Protein AF-X1D7K6-F1 (afdb_monomer_lite)

Structure (mmCIF, N/CA/C/O backbone):
data_AF-X1D7K6-F1
#
_entry.id   AF-X1D7K6-F1
#
loop_
_atom_site.group_PDB
_atom_site.id
_atom_site.type_symbol
_atom_site.label_atom_id
_atom_site.label_alt_id
_atom_site.label_comp_id
_atom_site.label_asym_id
_atom_site.label_entity_id
_atom_site.label_seq_id
_atom_site.pdbx_PDB_ins_code
_atom_site.Cartn_x
_atom_site.Cartn_y
_atom_site.Cartn_z
_atom_site.occupancy
_atom_site.B_iso_or_equiv
_atom_site.auth_seq_id
_atom_site.auth_comp_id
_atom_site.auth_asym_id
_atom_site.auth_atom_id
_atom_site.pdbx_PDB_model_num
ATOM 1 N N . LEU A 1 1 ? -30.099 12.833 -4.534 1.00 85.94 1 LEU A N 1
ATOM 2 C CA . LEU A 1 1 ? -30.620 11.732 -5.381 1.00 85.94 1 LEU A CA 1
ATOM 3 C C . LEU A 1 1 ? -32.140 11.751 -5.301 1.00 85.94 1 LEU A C 1
ATOM 5 O O . LEU A 1 1 ? -32.663 12.186 -4.283 1.00 85.94 1 LEU A O 1
ATOM 9 N N . LYS A 1 2 ? -32.846 11.349 -6.359 1.00 90.75 2 LYS A N 1
ATOM 10 C CA . LYS A 1 2 ? -34.305 11.170 -6.320 1.00 90.75 2 LYS A CA 1
ATOM 11 C C . LYS A 1 2 ? -34.642 9.838 -5.651 1.00 90.75 2 LYS A C 1
ATOM 13 O O . LYS A 1 2 ? -33.870 8.895 -5.787 1.00 90.75 2 LYS A O 1
ATOM 18 N N . GLN A 1 3 ? -35.798 9.767 -4.993 1.00 89.81 3 GLN A N 1
ATOM 19 C CA . GLN A 1 3 ? -36.304 8.535 -4.372 1.00 89.81 3 GLN A CA 1
ATOM 20 C C . GLN A 1 3 ? -36.574 7.421 -5.397 1.00 89.81 3 GLN A C 1
ATOM 22 O O . GLN A 1 3 ? -36.453 6.246 -5.077 1.00 89.81 3 GLN A O 1
ATOM 27 N N . ALA A 1 4 ? -36.934 7.798 -6.625 1.00 90.44 4 ALA A N 1
ATOM 28 C CA . ALA A 1 4 ? -37.188 6.873 -7.720 1.00 90.44 4 ALA A CA 1
ATOM 29 C C . ALA A 1 4 ? -35.966 6.789 -8.655 1.00 90.44 4 ALA A C 1
ATOM 31 O O . ALA A 1 4 ? -34.854 6.465 -8.242 1.00 90.44 4 ALA A O 1
ATOM 32 N N . GLU A 1 5 ? -36.151 7.097 -9.934 1.00 94.75 5 GLU A N 1
ATOM 33 C CA . GLU A 1 5 ? -35.116 6.912 -10.941 1.00 94.75 5 GLU A CA 1
ATOM 34 C C . GLU A 1 5 ? -34.062 8.029 -10.926 1.00 94.75 5 GLU A C 1
ATOM 36 O O . GLU A 1 5 ? -34.367 9.227 -10.872 1.00 94.75 5 GLU A O 1
ATOM 41 N N . ASN A 1 6 ? -32.797 7.620 -11.026 1.00 96.19 6 ASN A N 1
ATOM 42 C CA . ASN A 1 6 ? -31.654 8.501 -11.214 1.00 96.19 6 ASN A CA 1
ATOM 43 C C . ASN A 1 6 ? -30.896 8.056 -12.469 1.00 96.19 6 ASN A C 1
ATOM 45 O O . ASN A 1 6 ? -30.644 6.869 -12.658 1.00 96.19 6 ASN A O 1
ATOM 49 N N . LYS A 1 7 ? -30.490 9.011 -13.308 1.00 96.25 7 LYS A N 1
ATOM 50 C CA . LYS A 1 7 ? -29.714 8.749 -14.523 1.00 96.25 7 LYS A CA 1
ATOM 51 C C . LYS A 1 7 ? -28.298 9.293 -14.360 1.00 96.25 7 LYS A C 1
ATOM 53 O O . LYS A 1 7 ? -28.120 10.503 -14.245 1.00 96.25 7 LYS A O 1
ATOM 58 N N . LEU A 1 8 ? -27.301 8.411 -14.390 1.00 95.44 8 LEU A N 1
ATOM 59 C CA . LEU A 1 8 ? -25.887 8.787 -14.440 1.00 95.44 8 LEU A CA 1
ATOM 60 C C . LEU A 1 8 ? -25.420 8.806 -15.900 1.00 95.44 8 LEU A C 1
ATOM 62 O O . LEU A 1 8 ? -25.503 7.796 -16.594 1.00 95.44 8 LEU A O 1
ATOM 66 N N . ILE A 1 9 ? -24.931 9.954 -16.370 1.00 96.94 9 ILE A N 1
ATOM 67 C CA . ILE A 1 9 ? -24.393 10.119 -17.727 1.00 96.94 9 ILE A CA 1
ATOM 68 C C . ILE A 1 9 ? -22.918 10.489 -17.614 1.00 96.94 9 ILE A C 1
ATOM 70 O O . ILE A 1 9 ? -22.579 11.499 -16.999 1.00 96.94 9 ILE A O 1
ATOM 74 N N . VAL A 1 10 ? -22.046 9.698 -18.242 1.00 97.25 10 VAL A N 1
ATOM 75 C CA . VAL A 1 10 ? -20.607 9.973 -18.321 1.00 97.25 10 VAL A CA 1
ATOM 76 C C . VAL A 1 10 ? -20.220 10.137 -19.784 1.00 97.25 10 VAL A C 1
ATOM 78 O O . VAL A 1 10 ? -20.269 9.188 -20.561 1.00 97.25 10 VAL A O 1
ATOM 81 N N . ASN A 1 11 ? -19.831 11.355 -20.158 1.00 96.94 11 ASN A N 1
ATOM 82 C CA . ASN A 1 11 ? -19.391 11.672 -21.513 1.00 96.94 11 ASN A CA 1
ATOM 83 C C . ASN A 1 11 ? -17.869 11.671 -21.576 1.00 96.94 11 ASN A C 1
ATOM 85 O O . ASN A 1 11 ? -17.210 12.518 -20.971 1.00 96.94 11 ASN A O 1
ATOM 89 N N . PHE A 1 12 ? -17.309 10.747 -22.346 1.00 96.88 12 PHE A N 1
ATOM 90 C CA . PHE A 1 12 ? -15.872 10.660 -22.517 1.00 96.88 12 PHE A CA 1
ATOM 91 C C . PHE A 1 12 ? -15.400 11.421 -23.759 1.00 96.88 12 PHE A C 1
ATOM 93 O O . PHE A 1 12 ? -15.923 11.242 -24.857 1.00 96.88 12 PHE A O 1
ATOM 100 N N . LYS A 1 13 ? -14.369 12.257 -23.600 1.00 95.94 13 LYS A N 1
ATOM 101 C CA . LYS A 1 13 ? -13.722 12.964 -24.716 1.00 95.94 13 LYS A CA 1
ATOM 102 C C . LYS A 1 13 ? -12.557 12.142 -25.257 1.00 95.94 13 LYS A C 1
ATOM 104 O O . LYS A 1 13 ? -11.754 11.649 -24.473 1.00 95.94 13 LYS A O 1
ATOM 109 N N . SER A 1 14 ? -12.429 12.057 -26.584 1.00 96.50 14 SER A N 1
ATOM 110 C CA . SER A 1 14 ? -11.322 11.339 -27.231 1.00 96.50 14 SER A CA 1
ATOM 111 C C . SER A 1 14 ? -9.960 11.819 -26.696 1.00 96.50 14 SER A C 1
ATOM 113 O O . SER A 1 14 ? -9.636 13.004 -26.847 1.00 96.50 14 SER A O 1
ATOM 115 N N . PRO A 1 15 ? -9.132 10.926 -26.118 1.00 96.31 15 PRO A N 1
ATOM 116 C CA . PRO A 1 15 ? -7.832 11.303 -25.580 1.00 96.31 15 PRO A CA 1
ATOM 117 C C . PRO A 1 15 ? -6.893 11.763 -26.698 1.00 96.31 15 PRO A C 1
ATOM 119 O O . PRO A 1 15 ? -6.186 12.746 -26.530 1.00 96.31 15 PRO A O 1
ATOM 122 N N . THR A 1 16 ? -6.955 11.153 -27.886 1.00 95.75 16 THR A N 1
ATOM 123 C CA . THR A 1 16 ? -6.131 11.574 -29.029 1.00 95.75 16 THR A CA 1
ATOM 124 C C . THR A 1 16 ? -6.518 12.952 -29.559 1.00 95.75 16 THR A C 1
ATOM 126 O O . THR A 1 16 ? -5.648 13.726 -29.951 1.00 95.75 16 THR A O 1
ATOM 129 N N . ALA A 1 17 ? -7.813 13.293 -29.559 1.00 95.81 17 ALA A N 1
ATOM 130 C CA . ALA A 1 17 ? -8.244 14.638 -29.935 1.00 95.81 17 ALA A CA 1
ATOM 131 C C . ALA A 1 17 ? -7.765 15.667 -28.903 1.00 95.81 17 ALA A C 1
ATOM 133 O O . ALA A 1 17 ? -7.248 16.718 -29.278 1.00 95.81 17 ALA A O 1
ATOM 134 N N . LYS A 1 18 ? -7.860 15.327 -27.609 1.00 94.69 18 LYS A N 1
ATOM 135 C CA . LYS A 1 18 ? -7.393 16.188 -26.522 1.00 94.69 18 LYS A CA 1
ATOM 136 C C . LYS A 1 18 ? -5.876 16.393 -26.555 1.00 94.69 18 LYS A C 1
ATOM 138 O O . LYS A 1 18 ? -5.415 17.517 -26.384 1.00 94.69 18 LYS A O 1
ATOM 143 N N . SER A 1 19 ? -5.099 15.350 -26.844 1.00 93.56 19 SER A N 1
ATOM 144 C CA . SER A 1 19 ? -3.650 15.455 -27.056 1.00 93.56 19 SER A CA 1
ATOM 145 C C . SER A 1 19 ? -3.301 16.407 -28.201 1.00 93.56 19 SER A C 1
ATOM 147 O O . SER A 1 19 ? -2.438 17.261 -28.024 1.00 93.56 19 SER A O 1
ATOM 149 N N . ARG A 1 20 ? -3.995 16.327 -29.348 1.00 93.25 20 ARG A N 1
ATOM 150 C CA . ARG A 1 20 ? -3.779 17.254 -30.477 1.00 93.25 20 ARG A CA 1
ATOM 151 C C . ARG A 1 20 ? -4.095 18.707 -30.118 1.00 93.25 20 ARG A C 1
ATOM 153 O O . ARG A 1 20 ? -3.338 19.596 -30.489 1.00 93.25 20 ARG A O 1
ATOM 160 N N . GLU A 1 21 ? -5.169 18.943 -29.364 1.00 94.56 21 GLU A N 1
ATOM 161 C CA . GLU A 1 21 ? -5.512 20.272 -28.834 1.00 94.56 21 GLU A CA 1
ATOM 162 C C . GLU A 1 21 ? -4.381 20.828 -27.954 1.00 94.56 21 GLU A C 1
ATOM 164 O O . GLU A 1 21 ? -4.003 21.989 -28.098 1.00 94.56 21 GLU A O 1
ATOM 169 N N . HIS A 1 22 ? -3.810 20.006 -27.067 1.00 93.06 22 HIS A N 1
ATOM 170 C CA . HIS A 1 22 ? -2.684 20.423 -26.231 1.00 93.06 22 HIS A CA 1
ATOM 171 C C . HIS A 1 22 ? -1.419 20.693 -27.043 1.00 93.06 22 HIS A C 1
ATOM 173 O O . HIS A 1 22 ? -0.769 21.703 -26.791 1.00 93.06 22 HIS A O 1
ATOM 179 N N . ILE A 1 23 ? -1.091 19.856 -28.027 1.00 92.94 23 ILE A N 1
ATOM 180 C CA . ILE A 1 23 ? 0.049 20.104 -28.921 1.00 92.94 23 ILE A CA 1
ATOM 181 C C . ILE A 1 23 ? -0.121 21.453 -29.629 1.00 92.94 23 ILE A C 1
ATOM 183 O O . ILE A 1 23 ? 0.773 22.286 -29.562 1.00 92.94 23 ILE A O 1
ATOM 187 N N . GLY A 1 24 ? -1.287 21.711 -30.230 1.00 90.31 24 GLY A N 1
ATOM 188 C CA . GLY A 1 24 ? -1.535 22.949 -30.977 1.00 90.31 24 GLY A CA 1
ATOM 189 C C . GLY A 1 24 ? -1.553 24.224 -30.124 1.00 90.31 24 GLY A C 1
ATOM 190 O O . GLY A 1 24 ? -1.340 25.310 -30.652 1.00 90.31 24 GLY A O 1
ATOM 191 N N . ARG A 1 25 ? -1.803 24.117 -28.812 1.00 92.25 25 ARG A N 1
ATOM 192 C CA . ARG A 1 25 ? -1.795 25.264 -27.885 1.00 92.25 25 ARG A CA 1
ATOM 193 C C . ARG A 1 25 ? -0.431 25.566 -27.280 1.00 92.25 25 ARG A C 1
ATOM 195 O O . ARG A 1 25 ? -0.213 26.684 -26.820 1.00 92.25 25 ARG A O 1
ATOM 202 N N . ASN A 1 26 ? 0.456 24.579 -27.214 1.00 87.56 26 ASN A N 1
ATOM 203 C CA . ASN A 1 26 ? 1.755 24.739 -26.577 1.00 87.56 26 ASN A CA 1
ATOM 204 C C . ASN A 1 26 ? 2.811 25.131 -27.611 1.00 87.56 26 ASN A C 1
ATOM 206 O O . ASN A 1 26 ? 2.918 24.526 -28.670 1.00 87.56 26 ASN A O 1
ATOM 210 N N . LYS A 1 27 ? 3.643 26.122 -27.270 1.00 83.12 27 LYS A N 1
ATOM 211 C CA . LYS A 1 27 ? 4.753 26.568 -28.131 1.00 83.12 27 LYS A CA 1
ATOM 212 C C . LYS A 1 27 ? 5.838 25.501 -28.304 1.00 83.12 27 LYS A C 1
ATOM 214 O O . LYS A 1 27 ? 6.560 25.520 -29.293 1.00 83.12 27 LYS A O 1
ATOM 219 N N . ILE A 1 28 ? 5.957 24.596 -27.333 1.00 84.38 28 ILE A N 1
ATOM 220 C CA . ILE A 1 28 ? 6.918 23.495 -27.335 1.00 84.38 28 ILE A CA 1
ATOM 221 C C . ILE A 1 28 ? 6.139 22.188 -27.405 1.00 84.38 28 ILE A C 1
ATOM 223 O O . ILE A 1 28 ? 5.309 21.902 -26.536 1.00 84.38 28 ILE A O 1
ATOM 227 N N . THR A 1 29 ? 6.443 21.393 -28.430 1.00 85.75 29 THR A N 1
ATOM 228 C CA . THR A 1 29 ? 5.950 20.020 -28.537 1.00 85.75 29 THR A CA 1
ATOM 229 C C . THR A 1 29 ? 6.864 19.104 -27.736 1.00 85.75 29 THR A C 1
ATOM 231 O O . THR A 1 29 ? 8.057 19.006 -28.016 1.00 85.75 29 THR A O 1
ATOM 234 N N . LEU A 1 30 ? 6.308 18.443 -26.725 1.00 90.81 30 LEU A N 1
ATOM 235 C CA . LEU A 1 30 ? 7.022 17.446 -25.942 1.00 90.81 30 LEU A CA 1
ATOM 236 C C . LEU A 1 30 ? 7.207 16.188 -26.782 1.00 90.81 30 LEU A C 1
ATOM 238 O O . LEU A 1 30 ? 6.252 15.688 -27.383 1.00 90.81 30 LEU A O 1
ATOM 242 N N . ASN A 1 31 ? 8.439 15.685 -26.807 1.00 86.25 31 ASN A N 1
ATOM 243 C CA . ASN A 1 31 ? 8.761 14.484 -27.553 1.00 86.25 31 ASN A CA 1
ATOM 244 C C . ASN A 1 31 ? 8.061 13.267 -26.931 1.00 86.25 31 ASN A C 1
ATOM 246 O O . ASN A 1 31 ? 8.035 13.088 -25.712 1.00 86.25 31 ASN A O 1
ATOM 250 N N . THR A 1 32 ? 7.513 12.422 -27.790 1.00 85.00 32 THR A N 1
ATOM 251 C CA . THR A 1 32 ? 7.013 11.093 -27.453 1.00 85.00 32 THR A CA 1
ATOM 252 C C . THR A 1 32 ? 7.867 10.091 -28.203 1.00 85.00 32 THR A C 1
ATOM 254 O O . THR A 1 32 ? 8.136 10.311 -29.382 1.00 85.00 32 THR A O 1
ATOM 257 N N . GLY A 1 33 ? 8.285 8.999 -27.556 1.00 83.75 33 GLY A N 1
ATOM 258 C CA . GLY A 1 33 ? 9.081 7.964 -28.224 1.00 83.75 33 GLY A CA 1
ATOM 259 C C . GLY A 1 33 ? 8.458 7.530 -29.559 1.00 83.75 33 GLY A C 1
ATOM 260 O O . GLY A 1 33 ? 7.238 7.539 -29.703 1.00 83.75 33 GLY A O 1
ATOM 261 N N . HIS A 1 34 ? 9.287 7.152 -30.537 1.00 85.50 34 HIS A N 1
ATOM 262 C CA . HIS A 1 34 ? 8.877 6.924 -31.935 1.00 85.50 34 HIS A CA 1
ATOM 263 C C . HIS A 1 34 ? 7.705 5.936 -32.116 1.00 85.50 34 HIS A C 1
ATOM 265 O O . HIS A 1 34 ? 6.946 6.028 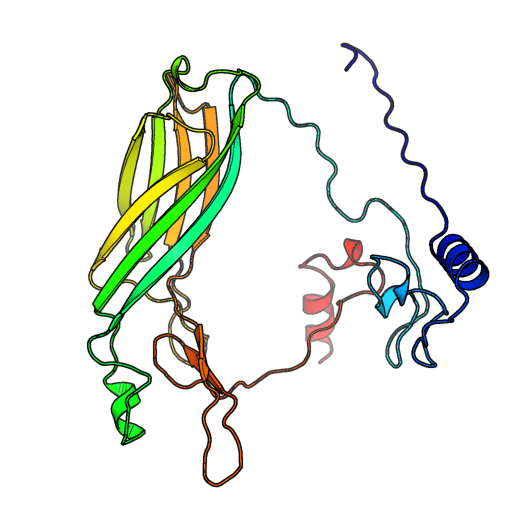-33.082 1.00 85.50 34 HIS A O 1
ATOM 271 N N . ALA A 1 35 ? 7.532 5.000 -31.181 1.00 88.94 35 ALA A N 1
ATOM 272 C CA . ALA A 1 35 ? 6.452 4.018 -31.194 1.00 88.94 35 ALA A CA 1
ATOM 273 C C . ALA A 1 35 ? 5.111 4.540 -30.631 1.00 88.94 35 ALA A C 1
ATOM 275 O O . ALA A 1 35 ? 4.100 3.849 -30.747 1.00 88.94 35 ALA A O 1
ATOM 276 N N . ALA A 1 36 ? 5.062 5.750 -30.068 1.00 93.62 36 ALA A N 1
ATOM 277 C CA . ALA A 1 36 ? 3.881 6.323 -29.426 1.00 93.62 36 ALA A CA 1
ATOM 278 C C . ALA A 1 36 ? 3.171 7.372 -30.303 1.00 93.62 36 ALA A C 1
ATOM 280 O O . ALA A 1 36 ? 3.774 8.062 -31.124 1.00 93.62 36 ALA A O 1
ATOM 281 N N . ILE A 1 37 ? 1.859 7.515 -30.119 1.00 93.81 37 ILE A N 1
ATOM 282 C CA . ILE A 1 37 ? 1.082 8.640 -30.645 1.00 93.81 37 ILE A CA 1
ATOM 283 C C . ILE A 1 37 ? 1.520 9.924 -29.905 1.00 93.81 37 ILE A C 1
ATOM 285 O O . ILE A 1 37 ? 1.576 9.921 -28.670 1.00 93.81 37 ILE A O 1
ATOM 289 N N . PRO A 1 38 ? 1.764 11.044 -30.613 1.00 92.88 38 PRO A N 1
ATOM 290 C CA . PRO A 1 38 ? 2.137 12.305 -29.983 1.00 92.88 38 PRO A CA 1
ATOM 291 C C . PRO A 1 38 ? 1.119 12.837 -28.971 1.00 92.88 38 PRO A C 1
ATOM 293 O O . PRO A 1 38 ? -0.099 12.738 -29.143 1.00 92.88 38 PRO A O 1
ATOM 296 N N . GLY A 1 39 ? 1.641 13.497 -27.938 1.00 92.25 39 GLY A N 1
ATOM 297 C CA . GLY A 1 39 ? 0.861 14.318 -27.015 1.00 92.25 39 GLY A CA 1
ATOM 298 C C . GLY A 1 39 ? 0.306 13.605 -25.781 1.00 92.25 39 GLY A C 1
ATOM 299 O O . GLY A 1 39 ? -0.471 14.208 -25.038 1.00 92.25 39 GLY A O 1
ATOM 300 N N . ILE A 1 40 ? 0.709 12.360 -25.519 1.00 93.81 40 ILE A N 1
ATOM 301 C CA . ILE A 1 40 ? 0.453 11.677 -24.241 1.00 93.81 40 ILE A CA 1
ATOM 302 C C . ILE A 1 40 ? 1.128 12.333 -23.012 1.00 93.81 40 ILE A C 1
ATOM 304 O O . ILE A 1 40 ? 0.520 12.282 -21.943 1.00 93.81 40 ILE A O 1
ATOM 308 N N . PRO A 1 41 ? 2.272 13.055 -23.105 1.00 94.25 41 PRO A N 1
ATOM 309 C CA . PRO A 1 41 ? 2.857 13.755 -21.954 1.00 94.25 41 PRO A CA 1
ATOM 310 C C . PRO A 1 41 ? 1.982 14.894 -21.413 1.00 94.25 41 PRO A C 1
ATOM 312 O O . PRO A 1 41 ? 2.115 15.278 -20.256 1.00 94.25 41 PRO A O 1
ATOM 315 N N . TYR A 1 42 ? 1.057 15.417 -22.225 1.00 93.81 42 TYR A N 1
ATOM 316 C CA . TYR A 1 42 ? 0.097 16.438 -21.793 1.00 93.81 42 TYR A CA 1
ATOM 317 C C . TYR A 1 42 ? -1.113 15.854 -21.051 1.00 93.81 42 TYR A C 1
ATOM 319 O O . TYR A 1 42 ? -1.937 16.612 -20.541 1.00 93.81 42 TYR A O 1
ATOM 327 N N . LEU A 1 43 ? -1.263 14.525 -21.010 1.00 94.00 43 LEU A N 1
ATOM 328 C CA . LEU A 1 43 ? -2.409 13.847 -20.410 1.00 94.00 43 LEU A CA 1
ATOM 329 C C . LEU A 1 43 ? -1.982 12.965 -19.231 1.00 94.00 43 LEU A C 1
ATOM 331 O O . LEU A 1 43 ? -1.014 12.211 -19.300 1.00 94.00 43 LEU A O 1
ATOM 335 N N . ARG A 1 44 ? -2.784 12.953 -18.161 1.00 96.00 44 ARG A N 1
ATOM 336 C CA . ARG A 1 44 ? -2.673 11.957 -17.080 1.00 96.00 44 ARG A CA 1
ATOM 337 C C . ARG A 1 44 ? -3.392 10.663 -17.468 1.00 96.00 44 ARG A C 1
ATOM 339 O O . ARG A 1 44 ? -4.426 10.314 -16.908 1.00 96.00 44 ARG A O 1
ATOM 346 N N . LYS A 1 45 ? -2.833 9.968 -18.458 1.00 95.19 45 LYS A N 1
ATOM 347 C CA . LYS A 1 45 ? -3.275 8.655 -18.945 1.00 95.19 45 LYS A CA 1
ATOM 348 C C . LYS A 1 45 ? -2.075 7.710 -19.050 1.00 95.19 45 LYS A C 1
ATOM 350 O O . LYS A 1 45 ? -0.937 8.158 -19.188 1.00 95.19 45 LYS A O 1
ATOM 355 N N . ALA A 1 46 ? -2.328 6.406 -18.937 1.00 95.56 46 ALA A N 1
ATOM 356 C CA . ALA A 1 46 ? -1.283 5.391 -18.998 1.00 95.56 46 ALA A CA 1
ATOM 357 C C . ALA A 1 46 ? -0.529 5.477 -20.337 1.00 95.56 46 ALA A C 1
ATOM 359 O O . ALA A 1 46 ? -1.134 5.313 -21.396 1.00 95.56 46 ALA A O 1
ATOM 360 N N . GLN A 1 47 ? 0.777 5.754 -20.283 1.00 95.06 47 GLN A N 1
ATOM 361 C CA . GLN A 1 47 ? 1.572 6.121 -21.464 1.00 95.06 47 GLN A CA 1
ATOM 362 C C . GLN A 1 47 ? 1.560 5.021 -22.534 1.00 95.06 47 GLN A C 1
ATOM 364 O O . GLN A 1 47 ? 1.346 5.313 -23.705 1.00 95.06 47 GLN A O 1
ATOM 369 N N . TYR A 1 48 ? 1.672 3.757 -22.110 1.00 95.00 48 TYR A N 1
ATOM 370 C CA . TYR A 1 48 ? 1.683 2.591 -22.998 1.00 95.00 48 TYR A CA 1
ATOM 371 C C . TYR A 1 48 ? 0.434 2.473 -23.890 1.00 95.00 48 TYR A C 1
ATOM 373 O O . TYR A 1 48 ? 0.523 1.950 -24.995 1.00 95.00 48 TYR A O 1
ATOM 381 N N . SER A 1 49 ? -0.717 3.013 -23.463 1.00 96.06 49 SER A N 1
ATOM 382 C CA . SER A 1 49 ? -1.943 3.002 -24.277 1.00 96.06 49 SER A CA 1
ATOM 383 C C . SER A 1 49 ? -1.800 3.820 -25.566 1.00 96.06 49 SER A C 1
ATOM 385 O O . SER A 1 49 ? -2.513 3.592 -26.535 1.00 96.06 49 SER A O 1
ATOM 387 N N . PHE A 1 50 ? -0.858 4.764 -25.630 1.00 97.00 50 PHE A N 1
ATOM 388 C CA . PHE A 1 50 ? -0.564 5.515 -26.853 1.00 97.00 50 PHE A CA 1
ATOM 389 C C . PHE A 1 50 ? 0.446 4.795 -27.756 1.00 97.00 50 PHE A C 1
ATOM 391 O O . PHE A 1 50 ? 0.771 5.327 -28.813 1.00 97.00 50 PHE A O 1
ATOM 398 N N . GLY A 1 51 ? 0.892 3.592 -27.389 1.00 95.88 51 GLY A N 1
ATOM 399 C CA . GLY A 1 51 ? 1.915 2.815 -28.079 1.00 95.88 51 GLY A CA 1
ATOM 400 C C . GLY A 1 51 ? 3.247 2.827 -27.340 1.00 95.88 51 GLY A C 1
ATOM 401 O O . GLY A 1 51 ? 3.601 3.796 -26.666 1.00 95.88 51 GLY A O 1
ATOM 402 N N . TRP A 1 52 ? 3.981 1.731 -27.487 1.00 95.81 52 TRP A N 1
ATOM 403 C CA . TRP A 1 52 ? 5.340 1.558 -26.987 1.00 95.81 52 TRP A CA 1
ATOM 404 C C . TRP A 1 52 ? 6.102 0.610 -27.927 1.00 95.81 52 TRP A C 1
ATOM 406 O O . TRP A 1 52 ? 5.490 0.012 -28.808 1.00 95.81 52 TRP A O 1
ATOM 416 N N . ASP A 1 53 ? 7.419 0.464 -27.784 1.00 94.19 53 ASP A N 1
ATOM 417 C CA . ASP A 1 53 ? 8.214 -0.437 -28.645 1.00 94.19 53 ASP A CA 1
ATOM 418 C C . ASP A 1 53 ? 7.810 -1.928 -28.542 1.00 94.19 53 ASP A C 1
ATOM 420 O O . ASP A 1 53 ? 8.100 -2.704 -29.449 1.00 94.19 53 ASP A O 1
ATOM 424 N N . TRP A 1 54 ? 7.062 -2.303 -27.500 1.00 93.56 54 TRP A N 1
ATOM 425 C CA . TRP A 1 54 ? 6.484 -3.634 -27.282 1.00 93.56 54 TRP A CA 1
ATOM 426 C C . TRP A 1 54 ? 4.945 -3.677 -27.309 1.00 93.56 54 TRP A C 1
ATOM 428 O O . TRP A 1 54 ? 4.362 -4.738 -27.089 1.00 93.56 54 TRP A O 1
ATOM 438 N N . GLY A 1 55 ? 4.259 -2.548 -27.528 1.00 93.19 55 GLY A N 1
ATOM 439 C CA . GLY A 1 55 ? 2.813 -2.435 -27.299 1.00 93.19 55 GLY A CA 1
ATOM 440 C C . GLY A 1 55 ? 2.059 -1.677 -28.398 1.00 93.19 55 GLY A C 1
ATOM 441 O O . GLY A 1 55 ? 2.572 -0.695 -28.940 1.00 93.19 55 GLY A O 1
ATOM 442 N N . PRO A 1 56 ? 0.819 -2.081 -28.729 1.00 96.12 56 PRO A N 1
ATOM 443 C CA . PRO A 1 56 ? 0.037 -1.426 -29.770 1.00 96.12 56 PRO A CA 1
ATOM 444 C C . PRO A 1 56 ? -0.458 -0.035 -29.341 1.00 96.12 56 PRO A C 1
ATOM 446 O O . PRO A 1 56 ? -0.547 0.305 -28.162 1.00 96.12 56 PRO A O 1
ATOM 449 N N . LYS A 1 57 ? -0.854 0.771 -30.328 1.00 96.88 57 LYS A N 1
ATOM 450 C CA . LYS A 1 57 ? -1.419 2.115 -30.139 1.00 96.88 57 LYS A CA 1
ATOM 451 C C . LYS A 1 57 ? -2.928 2.034 -29.874 1.00 96.88 57 LYS A C 1
ATOM 453 O O . LYS A 1 57 ? -3.727 2.251 -30.784 1.00 96.88 57 LYS A O 1
ATOM 458 N N . LEU A 1 58 ? -3.321 1.711 -28.642 1.00 96.44 58 LEU A N 1
ATOM 459 C CA . LEU A 1 58 ? -4.720 1.533 -28.223 1.00 96.44 58 LEU A CA 1
ATOM 460 C C . LEU A 1 58 ? -5.109 2.523 -27.107 1.00 96.44 58 LEU A C 1
ATOM 462 O O . LEU A 1 58 ? -5.192 2.129 -25.943 1.00 96.44 58 LEU A O 1
ATOM 466 N N . PRO A 1 59 ? -5.346 3.816 -27.421 1.00 95.44 59 PRO A N 1
ATOM 467 C CA . PRO A 1 59 ? -5.655 4.845 -26.429 1.00 95.44 59 PRO A CA 1
ATOM 468 C C . PRO A 1 59 ? -7.103 4.700 -25.939 1.00 95.44 59 PRO A C 1
ATOM 470 O O . PRO A 1 59 ? -7.987 5.478 -26.297 1.00 95.44 59 PRO A O 1
ATOM 473 N N . ASP A 1 60 ? -7.323 3.672 -25.124 1.00 93.69 60 ASP A N 1
ATOM 474 C CA . ASP A 1 60 ? -8.613 3.229 -24.608 1.00 93.69 60 ASP A CA 1
ATOM 475 C C . ASP A 1 60 ? -9.335 4.294 -23.771 1.00 93.69 60 ASP A C 1
ATOM 477 O O . ASP A 1 60 ? -8.763 5.289 -23.305 1.00 93.69 60 ASP A O 1
ATOM 481 N N . ILE A 1 61 ? -10.638 4.104 -23.594 1.00 95.62 61 ILE A N 1
ATOM 482 C CA . ILE A 1 61 ? -11.489 5.056 -22.896 1.00 95.62 61 ILE A CA 1
ATOM 483 C C . ILE A 1 61 ? -12.667 4.336 -22.258 1.00 95.62 61 ILE A C 1
ATOM 485 O O . ILE A 1 61 ? -13.271 3.455 -22.865 1.00 95.62 61 ILE A O 1
ATOM 489 N N . GLY A 1 62 ? -12.994 4.716 -21.029 1.00 94.81 62 GLY A N 1
ATOM 490 C CA . GLY A 1 62 ? -14.126 4.148 -20.320 1.00 94.81 62 GLY A CA 1
ATOM 491 C C . GLY A 1 62 ? -13.954 4.192 -18.812 1.00 94.81 62 GLY A C 1
ATOM 492 O O . GLY A 1 62 ? -12.956 4.680 -18.274 1.00 94.81 62 GLY A O 1
ATOM 493 N N . ILE A 1 63 ? -14.963 3.662 -18.133 1.00 95.69 63 ILE A N 1
ATOM 494 C CA . ILE A 1 63 ? -14.951 3.460 -16.691 1.00 95.69 63 ILE A CA 1
ATOM 495 C C . ILE A 1 63 ? -14.125 2.193 -16.412 1.00 95.69 63 ILE A C 1
ATOM 497 O O . ILE A 1 63 ? -14.621 1.078 -16.532 1.00 95.69 63 ILE A O 1
ATOM 501 N N . TRP A 1 64 ? -12.840 2.363 -16.098 1.00 93.38 64 TRP A N 1
ATOM 502 C CA . TRP A 1 64 ? -11.887 1.249 -15.964 1.00 93.38 64 TRP A CA 1
ATOM 503 C C . TRP A 1 64 ? -11.806 0.638 -14.551 1.00 93.38 64 TRP A C 1
ATOM 505 O O . TRP A 1 64 ? -11.073 -0.328 -14.340 1.00 93.38 64 TRP A O 1
ATOM 515 N N . LYS A 1 65 ? -12.551 1.193 -13.587 1.00 92.75 65 LYS A N 1
ATOM 516 C CA . LYS A 1 65 ? -12.692 0.717 -12.200 1.00 92.75 65 LYS A CA 1
ATOM 517 C C . LYS A 1 65 ? -14.147 0.828 -11.739 1.00 92.75 65 LYS A C 1
ATOM 519 O O . LYS A 1 65 ? -14.968 1.413 -12.433 1.00 92.75 65 LYS A O 1
ATOM 524 N N . THR A 1 66 ? -14.456 0.269 -10.576 1.00 94.25 66 THR A N 1
ATOM 525 C CA . THR A 1 66 ? -15.784 0.335 -9.954 1.00 94.25 66 THR A CA 1
ATOM 526 C C . THR A 1 66 ? -16.284 1.778 -9.802 1.00 94.25 66 THR A C 1
ATOM 528 O O . THR A 1 66 ? -15.500 2.691 -9.542 1.00 94.25 66 THR A O 1
ATOM 531 N N . VAL A 1 67 ? -17.597 1.967 -9.961 1.00 95.50 67 VAL A N 1
ATOM 532 C CA . VAL A 1 67 ? -18.328 3.196 -9.615 1.00 95.50 67 VAL A CA 1
ATOM 533 C C . VAL A 1 67 ? -19.264 2.864 -8.467 1.00 95.50 67 VAL A C 1
ATOM 535 O O . VAL A 1 67 ? -19.986 1.873 -8.542 1.00 95.50 67 VAL A O 1
ATOM 538 N N . GLU A 1 68 ? -19.252 3.689 -7.427 1.00 94.81 68 GLU A N 1
ATOM 539 C CA . GLU A 1 68 ? -19.962 3.422 -6.177 1.00 94.81 68 GLU A CA 1
ATOM 540 C C . GLU A 1 68 ? -20.787 4.644 -5.765 1.00 94.81 68 GLU A C 1
ATOM 542 O O . GLU A 1 68 ? -20.382 5.788 -5.982 1.00 94.81 68 GLU A O 1
ATOM 547 N N . VAL A 1 69 ? -21.952 4.393 -5.164 1.00 93.12 69 VAL A N 1
ATOM 548 C CA . VAL A 1 69 ? -22.736 5.401 -4.443 1.00 93.12 69 VAL A CA 1
ATOM 549 C C . VAL A 1 69 ? -22.573 5.095 -2.964 1.00 93.12 69 VAL A C 1
ATOM 551 O O . VAL A 1 69 ? -22.988 4.035 -2.505 1.00 93.12 69 VAL A O 1
ATOM 554 N N . ILE A 1 70 ? -21.945 6.013 -2.235 1.00 90.38 70 ILE A N 1
ATOM 555 C CA . ILE A 1 70 ? -21.643 5.847 -0.814 1.00 90.38 70 ILE A CA 1
ATOM 556 C C . ILE A 1 70 ? -22.555 6.782 -0.024 1.00 90.38 70 ILE A C 1
ATOM 558 O O . ILE A 1 70 ? -22.474 8.000 -0.182 1.00 90.38 70 ILE A O 1
ATOM 562 N N . GLY A 1 71 ? -23.411 6.200 0.812 1.00 90.50 71 GLY A N 1
ATOM 563 C CA . GLY A 1 71 ? -24.152 6.906 1.854 1.00 90.50 71 GLY A CA 1
ATOM 564 C C . GLY A 1 71 ? -23.553 6.591 3.221 1.00 90.50 71 GLY A C 1
ATOM 565 O O . GLY A 1 71 ? -23.087 5.476 3.444 1.00 90.50 71 GLY A O 1
ATOM 566 N N . PHE A 1 72 ? -23.537 7.580 4.102 1.00 89.88 72 PHE A N 1
ATOM 567 C CA . PHE A 1 72 ? -23.199 7.446 5.515 1.00 89.88 72 PHE A CA 1
ATOM 568 C C . PHE A 1 72 ? -23.989 8.507 6.287 1.00 89.88 72 PHE A C 1
ATOM 570 O O . PHE A 1 72 ? -24.371 9.518 5.690 1.00 89.88 72 PHE A O 1
ATOM 577 N N . ASP A 1 73 ? -24.243 8.253 7.570 1.00 85.44 73 ASP A N 1
ATOM 578 C CA . ASP A 1 73 ? -24.998 9.168 8.426 1.00 85.44 73 ASP A CA 1
ATOM 579 C C . ASP A 1 73 ? -24.097 10.313 8.888 1.00 85.44 73 ASP A C 1
ATOM 581 O O . ASP A 1 73 ? -23.973 11.299 8.174 1.00 85.44 73 ASP A O 1
ATOM 585 N N . ASP A 1 74 ? -23.416 10.170 10.025 1.00 86.50 74 ASP A N 1
ATOM 58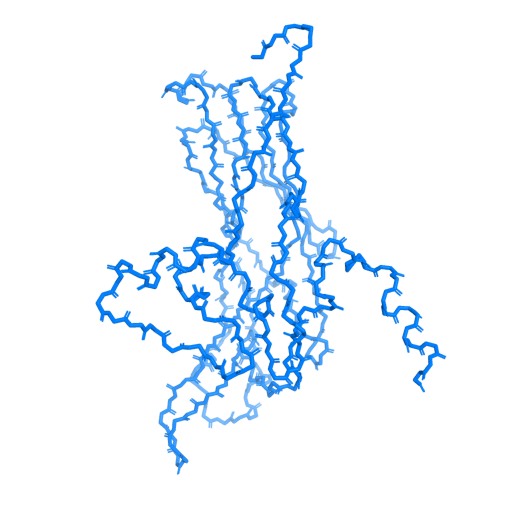6 C CA . ASP A 1 74 ? -22.636 11.264 10.618 1.00 86.50 74 ASP A CA 1
ATOM 587 C C . ASP A 1 74 ? -21.168 11.245 10.159 1.00 86.50 74 ASP A C 1
ATOM 589 O O . ASP A 1 74 ? -20.557 12.270 9.839 1.00 86.50 74 ASP A O 1
ATOM 593 N N . ILE A 1 75 ? -20.572 10.050 10.126 1.00 89.75 75 ILE A N 1
ATOM 594 C CA . ILE A 1 75 ? -19.129 9.880 9.978 1.00 89.75 75 ILE A CA 1
ATOM 595 C C . ILE A 1 75 ? -18.766 8.650 9.154 1.00 89.75 75 ILE A C 1
ATOM 597 O O . ILE A 1 75 ? -19.462 7.637 9.170 1.00 89.75 75 ILE A O 1
ATOM 601 N N . LYS A 1 76 ? -17.647 8.754 8.437 1.00 92.62 76 LYS A N 1
ATOM 602 C CA . LYS A 1 76 ? -17.077 7.689 7.620 1.00 92.62 76 LYS A CA 1
ATOM 603 C C . LYS A 1 76 ? -15.554 7.684 7.700 1.00 92.62 76 LYS A C 1
ATOM 605 O O . LYS A 1 76 ? -14.922 8.741 7.647 1.00 92.62 76 LYS A O 1
ATOM 610 N N . ILE A 1 77 ? -14.944 6.508 7.722 1.00 95.44 77 ILE A N 1
ATOM 611 C CA . ILE A 1 77 ? -13.511 6.319 7.515 1.00 95.44 77 ILE A CA 1
ATOM 612 C C . ILE A 1 77 ? -13.176 6.633 6.053 1.00 95.44 77 ILE A C 1
ATOM 614 O O . ILE A 1 77 ? -13.627 5.973 5.116 1.00 95.44 77 ILE A O 1
ATOM 618 N N . LYS A 1 78 ? -12.349 7.658 5.851 1.00 95.44 78 LYS A N 1
ATOM 619 C CA . LYS A 1 78 ? -11.832 8.046 4.536 1.00 95.44 78 LYS A CA 1
ATOM 620 C C . LYS A 1 78 ? -10.596 7.233 4.171 1.00 95.44 78 LYS A C 1
ATOM 622 O O . LYS A 1 78 ? -10.475 6.770 3.039 1.00 95.44 78 LYS A O 1
ATOM 627 N N . SER A 1 79 ? -9.678 7.079 5.119 1.00 97.31 79 SER A N 1
ATOM 628 C CA . SER A 1 79 ? -8.483 6.256 4.953 1.00 97.31 79 SER A CA 1
ATOM 629 C C . SER A 1 79 ? -7.906 5.827 6.293 1.00 97.31 79 SER A C 1
ATOM 631 O O . SER A 1 79 ? -8.018 6.541 7.285 1.00 97.31 79 SER A O 1
ATOM 633 N N . VAL A 1 80 ? -7.244 4.672 6.280 1.00 98.38 80 VAL A N 1
ATOM 634 C CA . VAL A 1 80 ? -6.446 4.151 7.391 1.00 98.38 80 VAL A CA 1
ATOM 635 C C . VAL A 1 80 ? -5.036 3.923 6.865 1.00 98.38 80 VAL A C 1
ATOM 637 O O . VAL A 1 80 ? -4.845 3.108 5.960 1.00 98.38 80 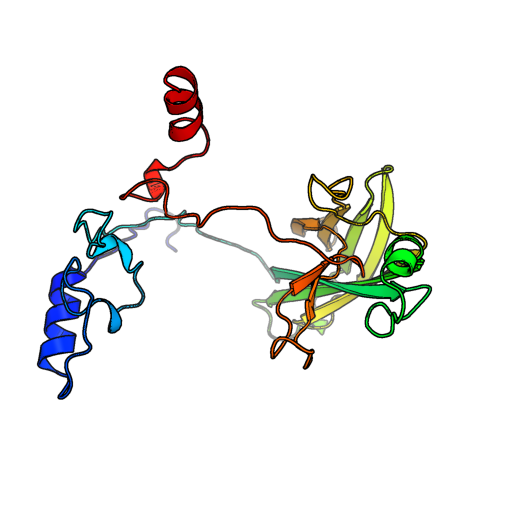VAL A O 1
ATOM 640 N N . PHE A 1 81 ? -4.062 4.636 7.414 1.00 98.44 81 PHE A N 1
ATOM 641 C CA . PHE A 1 81 ? -2.669 4.591 6.996 1.00 98.44 81 PHE A CA 1
ATOM 642 C C . PHE A 1 81 ? -1.777 4.084 8.142 1.00 98.44 81 PHE A C 1
ATOM 644 O O . PHE A 1 81 ? -1.470 4.833 9.070 1.00 98.44 81 PHE A O 1
ATOM 651 N N . PRO A 1 82 ? -1.384 2.799 8.112 1.00 98.12 82 PRO A N 1
ATOM 652 C CA . PRO A 1 82 ? -0.461 2.236 9.082 1.00 98.12 82 PRO A CA 1
ATOM 653 C C . PRO A 1 82 ? 0.996 2.461 8.655 1.00 98.12 82 PRO A C 1
ATOM 655 O O . PRO A 1 82 ? 1.364 2.199 7.508 1.00 98.12 82 PRO A O 1
ATOM 658 N N . TYR A 1 83 ? 1.846 2.871 9.592 1.00 98.06 83 TYR A N 1
ATOM 659 C CA . TYR A 1 83 ? 3.300 2.934 9.421 1.00 98.06 83 TYR A CA 1
ATOM 660 C C . TYR A 1 83 ? 3.997 2.574 10.733 1.00 98.06 83 TYR A C 1
ATOM 662 O O . TYR A 1 83 ? 3.431 2.761 11.804 1.00 98.06 83 TYR A O 1
ATOM 670 N N . ALA A 1 84 ? 5.210 2.032 10.673 1.00 97.69 84 ALA A N 1
ATOM 671 C CA . ALA A 1 84 ? 5.916 1.571 11.863 1.00 97.69 84 ALA A CA 1
ATOM 672 C C . ALA A 1 84 ? 7.363 2.050 11.877 1.00 97.69 84 ALA A C 1
ATOM 674 O O . ALA A 1 84 ? 7.997 2.135 10.827 1.00 97.69 84 ALA A O 1
ATOM 675 N N . ASN A 1 85 ? 7.871 2.294 13.082 1.00 97.44 85 ASN A N 1
ATOM 676 C CA . ASN A 1 85 ? 9.294 2.466 13.342 1.00 97.44 85 ASN A CA 1
ATOM 677 C C . ASN A 1 85 ? 9.809 1.189 14.006 1.00 97.44 85 ASN A C 1
ATOM 679 O O . ASN A 1 85 ? 9.191 0.711 14.960 1.00 97.44 85 ASN A O 1
ATOM 683 N N . LEU A 1 86 ? 10.908 0.642 13.493 1.00 97.94 86 LEU A N 1
ATOM 684 C CA . LEU A 1 86 ? 11.539 -0.560 14.033 1.00 97.94 86 LEU A CA 1
ATOM 685 C C . LEU A 1 86 ? 12.738 -0.170 14.895 1.00 97.94 86 LEU A C 1
ATOM 687 O O . LEU A 1 86 ? 13.490 0.735 14.539 1.00 97.94 86 LEU A O 1
ATOM 691 N N . GLU A 1 87 ? 12.917 -0.863 16.014 1.00 97.88 87 GLU A N 1
ATOM 692 C CA . GLU A 1 87 ? 14.104 -0.740 16.853 1.00 97.88 87 GLU A CA 1
ATOM 693 C C . GLU A 1 87 ? 14.983 -1.973 16.674 1.00 97.88 87 GLU A C 1
ATOM 695 O O . GLU A 1 87 ? 14.517 -3.109 16.787 1.00 97.88 87 GLU A O 1
ATOM 700 N N . TYR A 1 88 ? 16.263 -1.750 16.400 1.00 97.69 88 TYR A N 1
ATOM 701 C CA . TYR A 1 88 ? 17.236 -2.806 16.160 1.00 97.69 88 TYR A CA 1
ATOM 702 C C . TYR A 1 88 ? 18.147 -3.001 17.365 1.00 97.69 88 TYR A C 1
ATOM 704 O O . TYR A 1 88 ? 18.432 -2.069 18.112 1.00 97.69 88 TYR A O 1
ATOM 712 N N . ASN A 1 89 ? 18.694 -4.206 17.508 1.00 96.69 89 ASN A N 1
ATOM 713 C CA . ASN A 1 89 ? 19.775 -4.460 18.460 1.00 96.69 89 ASN A CA 1
ATOM 714 C C . ASN A 1 89 ? 21.087 -3.733 18.107 1.00 96.69 89 ASN A C 1
ATOM 716 O O . ASN A 1 89 ? 21.939 -3.556 18.978 1.00 96.69 89 ASN A O 1
ATOM 720 N N . LYS A 1 90 ? 21.275 -3.377 16.832 1.00 94.62 90 LYS A N 1
ATOM 721 C CA . LYS A 1 90 ? 22.463 -2.733 16.266 1.00 94.62 90 LYS A CA 1
ATOM 722 C C . LYS A 1 90 ? 22.050 -1.856 15.088 1.00 94.62 90 LYS A C 1
ATOM 724 O O . LYS A 1 90 ? 21.086 -2.180 14.403 1.00 94.62 90 LYS A O 1
ATOM 729 N N . ASP A 1 91 ? 22.798 -0.789 14.832 1.00 94.12 91 ASP A N 1
ATOM 730 C CA . ASP A 1 91 ? 22.560 0.074 13.673 1.00 94.12 91 ASP A CA 1
ATOM 731 C C . ASP A 1 91 ? 22.914 -0.664 12.364 1.00 94.12 91 ASP A C 1
ATOM 733 O O . ASP A 1 91 ? 24.086 -1.001 12.163 1.00 94.12 91 ASP A O 1
ATOM 737 N N . PRO A 1 92 ? 21.941 -0.921 11.468 1.00 93.44 92 PRO A N 1
ATOM 738 C CA . PRO A 1 92 ? 22.195 -1.633 10.221 1.00 93.44 92 PRO A CA 1
ATOM 739 C C . PRO A 1 92 ? 23.023 -0.836 9.207 1.00 93.44 92 PRO A C 1
ATOM 741 O O . PRO A 1 92 ? 23.560 -1.433 8.277 1.00 93.44 92 PRO A O 1
ATOM 744 N N . LEU A 1 93 ? 23.149 0.484 9.374 1.00 92.25 93 LEU A N 1
ATOM 745 C CA . LEU A 1 93 ? 23.972 1.339 8.515 1.00 92.25 93 LEU A CA 1
ATOM 746 C C . LEU A 1 93 ? 25.428 1.416 8.984 1.00 92.25 93 LEU A C 1
ATOM 748 O O . LEU A 1 93 ? 26.296 1.843 8.231 1.00 92.25 93 LEU A O 1
ATOM 752 N N . ASN A 1 94 ? 25.722 0.974 10.207 1.00 92.19 94 ASN A N 1
ATOM 753 C CA . ASN A 1 94 ? 27.059 1.044 10.787 1.00 92.19 94 ASN A CA 1
ATOM 754 C C . ASN A 1 94 ? 27.671 -0.353 10.966 1.00 92.19 94 ASN A C 1
ATOM 756 O O . ASN A 1 94 ? 28.044 -0.761 12.068 1.00 92.19 94 ASN A O 1
ATOM 760 N N . ILE A 1 95 ? 27.760 -1.101 9.861 1.00 89.75 95 ILE A N 1
ATOM 761 C CA . ILE A 1 95 ? 28.321 -2.456 9.816 1.00 89.75 95 ILE A CA 1
ATOM 762 C C . ILE A 1 95 ? 29.632 -2.455 9.027 1.00 89.75 95 ILE A C 1
ATOM 764 O O . ILE A 1 95 ? 29.656 -2.191 7.828 1.00 89.75 95 ILE A O 1
ATOM 768 N N . SER A 1 96 ? 30.738 -2.794 9.696 1.00 85.88 96 SER A N 1
ATOM 769 C CA . SER A 1 96 ? 32.071 -2.829 9.067 1.00 85.88 96 SER A CA 1
ATOM 770 C C . SER A 1 96 ? 32.386 -4.164 8.386 1.00 85.88 96 SER A C 1
ATOM 772 O O . SER A 1 96 ? 33.057 -4.192 7.355 1.00 85.88 96 SER A O 1
ATOM 774 N N . ASN A 1 97 ? 31.917 -5.282 8.949 1.00 89.88 97 ASN A N 1
ATOM 775 C CA . ASN A 1 97 ? 32.118 -6.614 8.387 1.00 89.88 97 ASN A CA 1
ATOM 776 C C . ASN A 1 97 ? 30.782 -7.178 7.871 1.00 89.88 97 ASN A C 1
ATOM 778 O O . ASN A 1 97 ? 29.872 -7.393 8.671 1.00 89.88 97 ASN A O 1
ATOM 782 N N . PRO A 1 98 ? 30.653 -7.491 6.567 1.00 87.88 98 PRO A N 1
ATOM 783 C CA . PRO A 1 98 ? 29.413 -8.013 5.994 1.00 87.88 98 PRO A CA 1
ATOM 784 C C . PRO A 1 98 ? 28.857 -9.274 6.668 1.00 87.88 98 PRO A C 1
ATOM 786 O O . PRO A 1 98 ? 27.659 -9.530 6.593 1.00 87.88 98 PRO A O 1
ATOM 789 N N . THR A 1 99 ? 29.682 -10.076 7.347 1.00 90.31 99 THR A N 1
ATOM 790 C CA . THR A 1 99 ? 29.174 -11.245 8.083 1.00 90.31 99 THR A CA 1
ATOM 791 C C . THR A 1 99 ? 28.337 -10.865 9.306 1.00 90.31 99 THR A C 1
ATOM 793 O O . THR A 1 99 ? 27.612 -11.703 9.825 1.00 90.31 99 THR A O 1
ATOM 796 N N . GLU A 1 100 ? 28.417 -9.623 9.790 1.00 92.38 100 GLU A N 1
ATOM 797 C CA . GLU A 1 100 ? 27.668 -9.161 10.964 1.00 92.38 100 GLU A CA 1
ATOM 798 C C . GLU A 1 100 ? 26.196 -8.868 10.666 1.00 92.38 100 GLU A C 1
ATOM 800 O O . GLU A 1 100 ? 25.390 -8.870 11.601 1.00 92.38 100 GLU A O 1
ATOM 805 N N . TYR A 1 101 ? 25.818 -8.697 9.392 1.00 91.69 101 TYR A N 1
ATOM 806 C CA . TYR A 1 101 ? 24.421 -8.502 8.995 1.00 91.69 101 TYR A CA 1
ATOM 807 C C . TYR A 1 101 ? 23.518 -9.632 9.508 1.00 91.69 101 TYR A C 1
ATOM 809 O O . TYR A 1 101 ? 22.407 -9.369 9.949 1.00 91.69 101 TYR A O 1
ATOM 817 N N . SER A 1 102 ? 24.007 -10.878 9.569 1.00 89.19 102 SER A N 1
ATOM 818 C CA . SER A 1 102 ? 23.230 -12.011 10.097 1.00 89.19 102 SER A CA 1
ATOM 819 C C . SER A 1 102 ? 22.954 -11.943 11.604 1.00 89.19 102 SER A C 1
ATOM 821 O O . SER A 1 102 ? 22.255 -12.803 12.128 1.00 89.19 102 SER A O 1
ATOM 823 N N . THR A 1 103 ? 23.540 -10.977 12.317 1.00 93.19 103 THR A N 1
ATOM 824 C CA . THR A 1 103 ? 23.333 -10.759 13.758 1.00 93.19 103 THR A CA 1
ATOM 825 C C . THR A 1 103 ? 22.388 -9.597 14.057 1.00 93.19 103 THR A C 1
ATOM 827 O O . THR A 1 103 ? 22.140 -9.301 15.228 1.00 93.19 103 THR A O 1
ATOM 830 N N . ILE A 1 104 ? 21.906 -8.908 13.021 1.00 94.94 104 ILE A N 1
ATOM 831 C CA . ILE A 1 104 ? 20.947 -7.817 13.157 1.00 94.94 104 ILE A CA 1
ATOM 832 C C . ILE A 1 104 ? 19.571 -8.411 13.415 1.00 94.94 104 ILE A C 1
ATOM 834 O O . ILE A 1 104 ? 19.101 -9.287 12.692 1.00 94.94 104 ILE A O 1
ATOM 838 N N . GLU A 1 105 ? 18.921 -7.901 14.450 1.00 95.56 105 GLU A N 1
ATOM 839 C CA . GLU A 1 105 ? 17.596 -8.325 14.869 1.00 95.56 105 GLU A CA 1
ATOM 840 C C . GLU A 1 105 ? 16.762 -7.093 15.206 1.00 95.56 105 GLU A C 1
ATOM 842 O O . GLU A 1 105 ? 17.213 -6.208 15.940 1.00 95.56 105 GLU A O 1
ATOM 847 N N . VAL A 1 106 ? 15.524 -7.064 14.714 1.00 97.62 106 VAL A N 1
ATOM 848 C CA . VAL A 1 106 ? 14.516 -6.106 15.180 1.00 97.62 106 VAL A CA 1
ATOM 849 C C . VAL A 1 106 ? 14.001 -6.589 16.531 1.00 97.62 106 VAL A C 1
ATOM 851 O O . VAL A 1 106 ? 13.529 -7.720 16.647 1.00 97.62 106 VAL A O 1
ATOM 854 N N . LYS A 1 107 ? 14.100 -5.741 17.551 1.00 98.00 107 LYS A N 1
ATOM 855 C CA . LYS A 1 107 ? 13.678 -6.040 18.923 1.00 98.00 107 LYS A CA 1
ATOM 856 C C . LYS A 1 107 ? 12.240 -5.634 19.180 1.00 98.00 107 LYS A C 1
ATOM 858 O O . LYS A 1 107 ? 11.491 -6.415 19.756 1.00 98.00 107 LYS A O 1
ATOM 863 N N . SER A 1 108 ? 11.841 -4.469 18.689 1.00 98.12 108 SER A N 1
ATOM 864 C CA . SER A 1 108 ? 10.493 -3.948 18.872 1.00 98.12 108 SER A CA 1
ATOM 865 C C . SER A 1 108 ? 10.031 -3.186 17.627 1.00 98.12 108 SER A C 1
ATOM 867 O O . SER A 1 108 ? 10.825 -2.794 16.765 1.00 98.12 108 SER A O 1
ATOM 869 N N . ALA A 1 109 ? 8.721 -2.999 17.511 1.00 98.31 109 ALA A N 1
ATOM 870 C CA . ALA A 1 109 ? 8.107 -2.129 16.524 1.00 98.31 109 ALA A CA 1
ATOM 871 C C . ALA A 1 109 ? 7.086 -1.219 17.199 1.00 98.31 109 ALA A C 1
ATOM 873 O O . ALA A 1 109 ? 6.174 -1.689 17.880 1.00 98.31 109 ALA A O 1
ATOM 874 N N . LYS A 1 110 ? 7.182 0.082 16.929 1.00 98.38 110 LYS A N 1
ATOM 875 C CA . LYS A 1 110 ? 6.120 1.031 17.247 1.00 98.38 110 LYS A CA 1
ATOM 876 C C . LYS A 1 110 ? 5.279 1.274 16.007 1.00 98.38 110 LYS A C 1
ATOM 878 O O . LYS A 1 110 ? 5.693 1.998 15.101 1.00 98.38 110 LYS A O 1
ATOM 883 N N . LEU A 1 111 ? 4.112 0.643 15.960 1.00 98.50 111 LEU A N 1
ATOM 884 C CA . LEU A 1 111 ? 3.145 0.777 14.877 1.00 98.50 111 LEU A CA 1
ATOM 885 C C . LEU A 1 111 ? 2.214 1.953 15.166 1.00 98.50 111 LEU A C 1
ATOM 887 O O . LEU A 1 111 ? 1.545 1.973 16.194 1.00 98.50 111 LEU A O 1
ATOM 891 N N . PHE A 1 112 ? 2.122 2.889 14.234 1.00 98.50 112 PHE A N 1
ATOM 892 C CA . PHE A 1 112 ? 1.166 3.987 14.217 1.00 98.50 112 PHE A CA 1
ATOM 893 C C . PHE A 1 112 ? 0.071 3.708 13.192 1.00 98.50 112 PHE A C 1
ATOM 895 O O . PHE A 1 112 ? 0.325 3.146 12.126 1.00 98.50 112 PHE A O 1
ATOM 902 N N . ILE A 1 113 ? -1.152 4.113 13.513 1.00 98.44 113 ILE A N 1
ATOM 903 C CA . ILE A 1 113 ? -2.323 3.982 12.651 1.00 98.44 113 ILE A CA 1
ATOM 904 C C . ILE A 1 113 ? -2.959 5.360 12.548 1.00 98.44 113 ILE A C 1
ATOM 906 O O . ILE A 1 113 ? -3.633 5.803 13.478 1.00 98.44 113 ILE A O 1
ATOM 910 N N . GLU A 1 114 ? -2.732 6.035 11.426 1.00 98.25 114 GLU A N 1
ATOM 911 C CA . GLU A 1 114 ? -3.403 7.289 11.094 1.00 98.25 114 GLU A CA 1
ATOM 912 C C . GLU A 1 114 ? -4.767 7.008 10.476 1.00 98.25 114 GLU A C 1
ATOM 914 O O . GLU A 1 114 ? -4.899 6.202 9.553 1.00 98.25 114 GLU A O 1
ATOM 919 N N . ILE A 1 115 ? -5.791 7.679 10.986 1.00 97.81 115 ILE A N 1
ATOM 920 C CA . ILE A 1 115 ? -7.175 7.496 10.565 1.00 97.81 115 ILE A CA 1
ATOM 921 C C . ILE A 1 115 ? -7.707 8.859 10.156 1.00 97.81 115 ILE A C 1
ATOM 923 O O . ILE A 1 115 ? -7.885 9.744 10.992 1.00 97.81 115 ILE A O 1
ATOM 927 N N . ASP A 1 116 ? -7.968 9.008 8.861 1.00 95.94 116 ASP A N 1
ATOM 928 C CA . ASP A 1 116 ? -8.644 10.175 8.310 1.00 95.94 116 ASP A CA 1
ATOM 929 C C . ASP A 1 116 ? -10.138 9.870 8.197 1.00 95.94 116 ASP A C 1
ATOM 931 O O . ASP A 1 116 ? -10.554 8.845 7.644 1.00 95.94 116 ASP A O 1
ATOM 935 N N . LEU A 1 117 ? -10.951 10.804 8.671 1.00 92.69 117 LEU A N 1
ATOM 936 C CA . LEU A 1 117 ? -12.400 10.702 8.745 1.00 92.69 117 LEU A CA 1
ATOM 937 C C . LEU A 1 117 ? -13.044 11.753 7.838 1.00 92.69 117 LEU A C 1
ATOM 939 O O . LEU A 1 117 ? -12.523 12.850 7.638 1.00 92.69 117 LEU A O 1
ATOM 943 N N . THR A 1 118 ? -14.200 11.415 7.280 1.00 90.62 118 THR A N 1
ATOM 944 C CA . THR A 1 118 ? -15.120 12.366 6.652 1.00 90.62 118 THR A CA 1
ATOM 945 C C . THR A 1 118 ? -16.344 12.484 7.544 1.00 90.62 118 THR A C 1
ATOM 947 O O . THR A 1 118 ? -16.948 11.471 7.879 1.00 90.62 118 THR A O 1
ATOM 950 N N . SER A 1 119 ? -16.694 13.710 7.922 1.00 85.19 119 SER A N 1
ATOM 951 C CA . SER A 1 119 ? -17.875 14.030 8.728 1.00 85.19 119 SER A CA 1
ATOM 952 C C . SER A 1 119 ? -18.756 14.998 7.948 1.00 85.19 119 SER A C 1
ATOM 954 O O . SER A 1 119 ? -18.232 15.882 7.265 1.00 85.19 119 SER A O 1
ATOM 956 N N . ASN A 1 120 ? -20.074 14.843 8.041 1.00 81.19 120 ASN A N 1
ATOM 957 C CA . ASN A 1 120 ? -21.030 15.856 7.582 1.00 81.19 120 ASN A CA 1
ATOM 958 C C . ASN A 1 120 ? -21.445 16.832 8.704 1.00 81.19 120 ASN A C 1
ATOM 960 O O . ASN A 1 120 ? -22.145 17.802 8.426 1.00 81.19 120 ASN A O 1
ATOM 964 N N . ILE A 1 121 ? -20.977 16.607 9.936 1.00 74.50 121 ILE A N 1
ATOM 965 C CA . ILE A 1 121 ? -21.172 17.487 11.093 1.00 74.50 121 ILE A CA 1
ATOM 966 C C . ILE A 1 121 ? -19.928 18.365 11.277 1.00 74.50 121 ILE A C 1
ATOM 968 O O . ILE A 1 121 ? -18.797 17.866 11.242 1.00 74.50 121 ILE A O 1
ATOM 972 N N . GLU A 1 122 ? -20.133 19.671 11.484 1.00 66.25 122 GLU A N 1
ATOM 973 C CA . GLU A 1 122 ? -19.059 20.667 11.648 1.00 66.25 122 GLU A CA 1
ATOM 974 C C . GLU A 1 122 ? -18.229 20.454 12.925 1.00 66.25 122 GLU A C 1
ATOM 976 O O . GLU A 1 122 ? -17.034 20.758 12.947 1.00 66.25 122 GLU A O 1
ATOM 981 N N . ILE A 1 123 ? -18.835 19.901 13.982 1.00 61.53 123 ILE A N 1
ATOM 982 C CA . ILE A 1 123 ? -18.212 19.730 15.296 1.00 61.53 123 ILE A CA 1
ATOM 983 C C . ILE A 1 123 ? -18.191 18.248 15.668 1.00 61.53 123 ILE A C 1
ATOM 985 O O . ILE A 1 123 ? -19.146 17.695 16.198 1.00 61.53 123 ILE A O 1
ATOM 989 N N . ILE A 1 124 ? -17.043 17.611 15.462 1.00 64.19 124 ILE A N 1
ATOM 990 C CA . ILE A 1 124 ? -16.813 16.216 15.862 1.00 64.19 124 ILE A CA 1
ATOM 991 C C . ILE A 1 124 ? -16.969 15.987 17.374 1.00 64.19 124 ILE A C 1
ATOM 993 O O . ILE A 1 124 ? -17.290 14.884 17.794 1.00 64.19 124 ILE A O 1
ATOM 997 N N . ARG A 1 125 ? -16.796 17.028 18.197 1.00 60.06 125 ARG A N 1
ATOM 998 C CA . ARG A 1 125 ? -16.887 16.928 19.664 1.00 60.06 125 ARG A CA 1
ATOM 999 C C . ARG A 1 125 ? -18.275 16.550 20.192 1.00 60.06 125 ARG A C 1
ATOM 1001 O O . ARG A 1 125 ? -18.367 16.180 21.354 1.00 60.06 125 ARG A O 1
ATOM 1008 N N . GLU A 1 126 ? -19.326 16.671 19.384 1.00 64.00 126 GLU A N 1
ATOM 1009 C CA . GLU A 1 126 ? -20.689 16.259 19.762 1.00 64.00 126 GLU A CA 1
ATOM 1010 C C . GLU A 1 126 ? -21.004 14.810 19.360 1.00 64.00 126 GLU A C 1
ATOM 1012 O O . GLU A 1 126 ? -22.057 14.280 19.713 1.00 64.00 126 GLU A O 1
ATOM 1017 N N . ILE A 1 127 ? -20.097 14.151 18.633 1.00 71.50 127 ILE A N 1
ATOM 1018 C CA . ILE A 1 127 ? -20.256 12.763 18.218 1.00 71.50 127 ILE A CA 1
ATOM 1019 C C . ILE A 1 127 ? -19.660 11.871 19.309 1.00 71.50 127 ILE A C 1
ATOM 1021 O O . ILE A 1 127 ? -18.442 11.732 19.407 1.00 71.50 127 ILE A O 1
ATOM 1025 N N . ASP A 1 128 ? -20.522 11.239 20.104 1.00 85.56 128 ASP A N 1
ATOM 1026 C CA . ASP A 1 128 ? -20.125 10.207 21.069 1.00 85.56 128 ASP A CA 1
ATOM 1027 C C . ASP A 1 128 ? -19.783 8.895 20.340 1.00 85.56 128 ASP A C 1
ATOM 1029 O O . ASP A 1 128 ? -20.552 7.935 20.316 1.00 85.56 128 ASP A O 1
ATOM 1033 N N . CYS A 1 129 ? -18.651 8.909 19.633 1.00 90.62 129 CYS A N 1
ATOM 1034 C CA . CYS A 1 129 ? -18.110 7.767 18.908 1.00 90.62 129 CYS A CA 1
ATOM 1035 C C . CYS A 1 129 ? -16.772 7.332 19.507 1.00 90.62 129 CYS A C 1
ATOM 1037 O O . CYS A 1 129 ? -15.933 8.153 19.884 1.00 90.62 129 CYS A O 1
ATOM 1039 N N . ILE A 1 130 ? -16.515 6.028 19.473 1.00 94.38 130 ILE A N 1
ATOM 1040 C CA . ILE A 1 130 ? -15.218 5.435 19.807 1.00 94.38 130 ILE A CA 1
ATOM 1041 C C . ILE A 1 130 ? -14.575 4.914 18.526 1.00 94.38 130 ILE A C 1
ATOM 1043 O O . ILE A 1 130 ? -15.220 4.254 17.715 1.00 94.38 130 ILE A O 1
ATOM 1047 N N . ILE A 1 131 ? -13.284 5.179 18.347 1.00 96.38 131 ILE A N 1
ATOM 1048 C CA . ILE A 1 131 ? -12.472 4.493 17.347 1.00 96.38 131 ILE A CA 1
ATOM 1049 C C . ILE A 1 131 ? -11.812 3.300 18.022 1.00 96.38 131 ILE A C 1
ATOM 1051 O O . ILE A 1 131 ? -11.039 3.474 18.964 1.00 96.38 131 ILE A O 1
ATOM 1055 N N . LYS A 1 132 ? -12.068 2.104 17.499 1.00 98.00 132 LYS A N 1
ATOM 1056 C CA . LYS A 1 132 ? -11.426 0.859 17.914 1.00 98.00 132 LYS A CA 1
ATOM 1057 C C . LYS A 1 132 ? -10.472 0.381 16.829 1.00 98.00 132 LYS A C 1
ATOM 1059 O O . LYS A 1 132 ? -10.906 0.119 15.712 1.00 98.00 132 LYS A O 1
ATOM 1064 N N . ALA A 1 133 ? -9.197 0.215 17.163 1.00 98.44 133 ALA A N 1
ATOM 1065 C CA . ALA A 1 133 ? -8.242 -0.518 16.343 1.00 98.44 133 ALA A CA 1
ATOM 1066 C C . ALA A 1 133 ? -7.977 -1.889 16.974 1.00 98.44 133 ALA A C 1
ATOM 1068 O O . ALA A 1 133 ? -7.658 -1.981 18.159 1.00 98.44 133 ALA A O 1
ATOM 1069 N N . GLN A 1 134 ? -8.091 -2.940 16.174 1.00 98.56 134 GLN A N 1
ATOM 1070 C CA . GLN A 1 134 ? -7.717 -4.302 16.515 1.00 98.56 134 GLN A CA 1
ATOM 1071 C C . GLN A 1 134 ? -6.628 -4.766 15.550 1.00 98.56 134 GLN A C 1
ATOM 1073 O O . GLN A 1 134 ? -6.775 -4.646 14.335 1.00 98.56 134 GLN A O 1
ATOM 1078 N N . LEU A 1 135 ? -5.542 -5.297 16.092 1.00 98.62 135 LEU A N 1
ATOM 1079 C CA . LEU A 1 135 ? -4.437 -5.857 15.334 1.00 98.62 135 LEU A CA 1
ATOM 1080 C C . LEU A 1 135 ? -4.272 -7.321 15.729 1.00 98.62 135 LEU A C 1
ATOM 1082 O O . LEU A 1 135 ? -3.963 -7.614 16.876 1.00 98.62 135 LEU A O 1
ATOM 1086 N N . GLU A 1 136 ? -4.470 -8.223 14.781 1.00 98.69 136 GLU A N 1
ATOM 1087 C CA . GLU A 1 136 ? -4.262 -9.659 14.960 1.00 98.69 136 GLU A CA 1
ATOM 1088 C C . GLU A 1 136 ? -2.933 -10.062 14.315 1.00 98.69 136 GLU A C 1
ATOM 1090 O O . GLU A 1 136 ? -2.667 -9.752 13.147 1.00 98.69 136 GLU A O 1
ATOM 1095 N N . ALA A 1 137 ? -2.071 -10.692 15.102 1.00 98.31 137 ALA A N 1
ATOM 1096 C CA . ALA A 1 137 ? -0.751 -11.148 14.707 1.00 98.31 137 ALA A CA 1
ATOM 1097 C C . ALA A 1 137 ? -0.790 -12.540 14.051 1.00 98.31 137 ALA A C 1
ATOM 1099 O O . ALA A 1 137 ? -1.767 -13.268 14.199 1.00 98.31 137 ALA A O 1
ATOM 1100 N N . PRO A 1 138 ? 0.275 -12.955 13.337 1.00 98.00 138 PRO A N 1
ATOM 1101 C CA . PRO A 1 138 ? 0.333 -14.273 12.693 1.00 98.00 138 PRO A CA 1
ATOM 1102 C C . PRO A 1 138 ? 0.224 -15.483 13.635 1.00 98.00 138 PRO A C 1
ATOM 1104 O O . PRO A 1 138 ? -0.010 -16.591 13.166 1.00 98.00 138 PRO A O 1
ATOM 1107 N N . ASN A 1 139 ? 0.452 -15.285 14.934 1.00 97.44 139 ASN A N 1
ATOM 1108 C CA . ASN A 1 139 ? 0.293 -16.279 15.999 1.00 97.44 139 ASN A CA 1
ATOM 1109 C C . ASN A 1 139 ? -1.078 -16.192 16.697 1.00 97.44 139 ASN A C 1
ATOM 1111 O O . ASN A 1 139 ? -1.213 -16.704 17.806 1.00 97.44 139 ASN A O 1
ATOM 1115 N N . ASP A 1 140 ? -2.046 -15.501 16.090 1.00 97.06 140 ASP A N 1
ATOM 1116 C CA . ASP A 1 140 ? -3.395 -15.249 16.610 1.00 97.06 140 ASP A CA 1
ATOM 1117 C C . ASP A 1 140 ? -3.442 -14.378 17.885 1.00 97.06 140 ASP A C 1
ATOM 1119 O O . ASP A 1 140 ? -4.486 -14.247 18.525 1.00 97.06 140 ASP A O 1
ATOM 1123 N N . GLU A 1 141 ? -2.329 -13.737 18.265 1.00 97.62 141 GLU A N 1
ATOM 1124 C CA . GLU A 1 141 ? -2.321 -12.740 19.337 1.00 97.62 141 GLU A CA 1
ATOM 1125 C C . GLU A 1 141 ? -3.060 -11.472 18.893 1.00 97.62 141 GLU A C 1
ATOM 1127 O O . GLU A 1 141 ? -2.849 -10.966 17.789 1.00 97.62 141 GLU A O 1
ATOM 1132 N N . ILE A 1 142 ? -3.926 -10.939 19.759 1.00 98.12 142 ILE A N 1
ATOM 1133 C CA . ILE A 1 142 ? -4.789 -9.800 19.438 1.00 98.12 142 ILE A CA 1
ATOM 1134 C C . ILE A 1 142 ? -4.452 -8.609 20.335 1.00 98.12 142 ILE A C 1
ATOM 1136 O O . ILE A 1 142 ? -4.597 -8.665 21.555 1.00 98.12 142 ILE A O 1
ATOM 1140 N N . PHE A 1 143 ? -4.110 -7.489 19.704 1.00 97.94 143 PHE A N 1
ATOM 1141 C CA . PHE A 1 143 ? -3.954 -6.187 20.342 1.00 97.94 143 PHE A CA 1
ATOM 1142 C C . PHE A 1 143 ? -5.191 -5.334 20.064 1.00 97.94 143 PHE A C 1
ATOM 1144 O O . PHE A 1 143 ? -5.657 -5.261 18.927 1.00 97.94 143 PHE A O 1
ATOM 1151 N N . ILE A 1 144 ? -5.720 -4.658 21.084 1.00 98.31 144 ILE A N 1
ATOM 1152 C CA . ILE A 1 144 ? -6.882 -3.769 20.948 1.00 98.31 144 ILE A CA 1
ATOM 1153 C C . ILE A 1 144 ? -6.557 -2.421 21.573 1.00 98.31 144 ILE A C 1
ATOM 1155 O O . ILE A 1 144 ? -5.994 -2.351 22.666 1.00 98.31 144 ILE A O 1
ATOM 1159 N N . LYS A 1 145 ? -6.934 -1.343 20.886 1.00 98.06 145 LYS A N 1
ATOM 1160 C CA . LYS A 1 145 ? -6.861 0.013 21.417 1.00 98.06 145 LYS A CA 1
ATOM 1161 C C . LYS A 1 145 ? -8.088 0.808 21.015 1.00 98.06 145 LYS A C 1
ATOM 1163 O O . LYS A 1 145 ? -8.526 0.748 19.868 1.00 98.06 145 LYS A O 1
ATOM 1168 N N . GLU A 1 146 ? -8.614 1.557 21.970 1.00 97.31 146 GLU A N 1
ATOM 1169 C CA . GLU A 1 146 ? -9.803 2.381 21.796 1.00 97.31 146 GLU A CA 1
ATOM 1170 C C . GLU A 1 146 ? -9.491 3.815 22.207 1.00 97.31 146 GLU A C 1
ATOM 1172 O O . GLU A 1 146 ? -8.811 4.050 23.209 1.00 97.31 146 GLU A O 1
ATOM 1177 N N . ILE A 1 147 ? -9.959 4.772 21.410 1.00 95.12 147 ILE A N 1
ATOM 1178 C CA . ILE A 1 147 ? -9.873 6.199 21.717 1.00 95.12 147 ILE A CA 1
ATOM 1179 C C . ILE A 1 147 ? -11.218 6.872 21.430 1.00 95.12 147 ILE A C 1
ATOM 1181 O O . ILE A 1 147 ? -11.902 6.481 20.477 1.00 95.12 147 ILE A O 1
ATOM 1185 N N . PRO A 1 148 ? -11.606 7.891 22.212 1.00 93.00 148 PRO A N 1
ATOM 1186 C CA . PRO A 1 148 ? -12.744 8.721 21.856 1.00 93.00 148 PRO A CA 1
ATOM 1187 C C . PRO A 1 148 ? -12.439 9.474 20.561 1.00 93.00 148 PRO A C 1
ATOM 1189 O O . PRO A 1 148 ? -11.335 9.989 20.365 1.00 93.00 148 PRO A O 1
ATOM 1192 N N . LEU A 1 149 ? -13.425 9.543 19.677 1.00 90.56 149 LEU A N 1
ATOM 1193 C CA . LEU A 1 149 ? -13.320 10.285 18.434 1.00 90.56 149 LEU A CA 1
ATOM 1194 C C . LEU A 1 149 ? -13.413 11.785 18.750 1.00 90.56 149 LEU A C 1
ATOM 1196 O O . LEU A 1 149 ? -14.428 12.267 19.239 1.00 90.56 149 LEU A O 1
ATOM 1200 N N . SER A 1 150 ? -12.341 12.535 18.489 1.00 88.81 150 SER A N 1
ATOM 1201 C CA . SER A 1 150 ? -12.235 13.950 18.876 1.00 88.81 150 SER A CA 1
ATOM 1202 C C . SER A 1 150 ? -11.868 14.890 17.722 1.00 88.81 150 SER A C 1
ATOM 1204 O O . SER A 1 150 ? -12.097 16.103 17.804 1.00 88.81 150 SER A O 1
ATOM 1206 N N . LYS A 1 151 ? -11.304 14.348 16.638 1.00 89.75 151 LYS A N 1
ATOM 1207 C CA . LYS A 1 151 ? -10.763 15.070 15.478 1.00 89.75 151 LYS A CA 1
ATOM 1208 C C . LYS A 1 151 ? -11.085 14.341 14.173 1.00 89.75 151 LYS A C 1
ATOM 1210 O O . LYS A 1 151 ? -11.388 13.157 14.161 1.00 89.75 151 LYS A O 1
ATOM 1215 N N . GLN A 1 152 ? -10.953 15.051 13.046 1.00 90.12 152 GLN A N 1
ATOM 1216 C CA . GLN A 1 152 ? -11.048 14.442 11.705 1.00 90.12 152 GLN A CA 1
ATOM 1217 C C . GLN A 1 152 ? -9.858 13.533 11.392 1.00 90.12 152 GLN A C 1
ATOM 1219 O O . GLN A 1 152 ? -9.932 12.714 10.482 1.00 90.12 152 GLN A O 1
ATOM 1224 N N . LYS A 1 153 ? -8.752 13.733 12.110 1.00 93.62 153 LYS A N 1
ATOM 1225 C CA . LYS A 1 153 ? -7.535 12.946 12.004 1.00 93.62 153 LYS A CA 1
ATOM 1226 C C . LYS A 1 153 ? -7.166 12.454 13.380 1.00 93.62 153 LYS A C 1
ATOM 1228 O O . LYS A 1 153 ? -6.900 13.272 14.263 1.00 93.62 153 LYS A O 1
ATOM 1233 N N . GLU A 1 154 ? -7.156 11.145 13.534 1.00 95.12 154 GLU A N 1
ATOM 1234 C CA . GLU A 1 154 ? -6.786 10.490 14.776 1.00 95.12 154 GLU A CA 1
ATOM 1235 C C . GLU A 1 154 ? -5.607 9.554 14.548 1.00 95.12 154 GLU A C 1
ATOM 1237 O O . GLU A 1 154 ? -5.358 9.086 13.433 1.00 95.12 154 GLU A O 1
ATOM 1242 N N . THR A 1 155 ? -4.872 9.285 15.620 1.00 96.94 155 THR A N 1
ATOM 1243 C CA . THR A 1 155 ? -3.725 8.383 15.580 1.00 96.94 155 THR A CA 1
ATOM 1244 C C . THR A 1 155 ? -3.766 7.454 16.780 1.00 96.94 155 THR A C 1
ATOM 1246 O O . THR A 1 155 ? -3.810 7.906 17.923 1.00 96.94 155 THR A O 1
ATOM 1249 N N . LEU A 1 156 ? -3.713 6.149 16.519 1.00 97.25 156 LEU A N 1
ATOM 1250 C CA . LEU A 1 156 ? -3.477 5.126 17.536 1.00 97.25 156 LEU A CA 1
ATOM 1251 C C . LEU A 1 156 ? -2.074 4.555 17.361 1.00 97.25 156 LEU A C 1
ATOM 1253 O O . LEU A 1 156 ? -1.504 4.610 16.271 1.00 97.25 156 LEU A O 1
ATOM 1257 N N . SER A 1 157 ? -1.526 3.982 18.429 1.00 98.00 157 SER A N 1
ATOM 1258 C CA . SER A 1 157 ? -0.261 3.258 18.346 1.00 98.00 157 SER A CA 1
ATOM 1259 C C . SER A 1 157 ? -0.270 1.963 19.145 1.00 98.00 157 SER A C 1
ATOM 1261 O O . SER A 1 157 ? -0.858 1.913 20.231 1.00 98.00 157 SER A O 1
ATOM 1263 N N . PHE A 1 158 ? 0.435 0.963 18.627 1.00 98.38 158 PHE A N 1
ATOM 1264 C CA . PHE A 1 158 ? 0.765 -0.292 19.293 1.00 98.38 158 PHE A CA 1
ATOM 1265 C C . PHE A 1 158 ? 2.280 -0.386 19.461 1.00 98.38 158 PHE A C 1
ATOM 1267 O O . PHE A 1 158 ? 3.022 -0.123 18.513 1.00 98.38 158 PHE A O 1
ATOM 1274 N N . ASP A 1 159 ? 2.718 -0.764 20.656 1.00 98.00 159 ASP A N 1
ATOM 1275 C CA . ASP A 1 159 ? 4.104 -1.123 20.934 1.00 98.00 159 ASP A CA 1
ATOM 1276 C C . ASP A 1 159 ? 4.174 -2.660 20.906 1.00 98.00 159 ASP A C 1
ATOM 1278 O O . ASP A 1 159 ? 3.425 -3.327 21.622 1.00 98.00 159 ASP A O 1
ATOM 1282 N N . ILE A 1 160 ? 4.982 -3.215 20.000 1.00 98.06 160 ILE A N 1
ATOM 1283 C CA . ILE A 1 160 ? 5.032 -4.651 19.696 1.00 98.06 160 ILE A CA 1
ATOM 1284 C C . ILE A 1 160 ? 6.450 -5.145 19.958 1.00 98.06 160 ILE A C 1
ATOM 1286 O O . ILE A 1 160 ? 7.373 -4.823 19.210 1.00 98.06 160 ILE A O 1
ATOM 1290 N N . GLU A 1 161 ? 6.611 -5.952 20.999 1.00 97.81 161 GLU A N 1
ATOM 1291 C CA . GLU A 1 161 ? 7.870 -6.632 21.298 1.00 97.81 161 GLU A CA 1
ATOM 1292 C C . GLU A 1 161 ? 8.035 -7.870 20.413 1.00 97.81 161 GLU A C 1
ATOM 1294 O O . GLU A 1 161 ? 7.077 -8.606 20.184 1.00 97.81 161 GLU A O 1
ATOM 1299 N N . ASN A 1 162 ? 9.256 -8.119 19.937 1.00 96.94 162 ASN A N 1
ATOM 1300 C CA . ASN A 1 162 ? 9.618 -9.253 19.078 1.00 96.94 162 ASN A CA 1
ATOM 1301 C C . ASN A 1 162 ? 8.631 -9.466 17.902 1.00 96.94 162 ASN A C 1
ATOM 1303 O O . ASN A 1 162 ? 8.012 -10.528 17.794 1.00 96.94 162 ASN A O 1
ATOM 1307 N N . PRO A 1 163 ? 8.448 -8.463 17.020 1.00 98.06 163 PRO A N 1
ATOM 1308 C CA . PRO A 1 163 ? 7.416 -8.493 15.988 1.00 98.06 163 PRO A CA 1
ATOM 1309 C C . PRO A 1 163 ? 7.646 -9.592 14.938 1.00 98.06 163 PRO A C 1
ATOM 1311 O O . PRO A 1 163 ? 8.772 -9.864 14.518 1.00 98.06 163 PRO A O 1
ATOM 1314 N N . PHE A 1 164 ? 6.557 -10.146 14.400 1.00 98.44 164 PHE A N 1
ATOM 1315 C CA . PHE A 1 164 ? 6.590 -11.009 13.220 1.00 98.44 164 PHE A CA 1
ATOM 1316 C C . PHE A 1 164 ? 6.845 -10.178 11.960 1.00 98.44 164 PHE A C 1
ATOM 1318 O O . PHE A 1 164 ? 5.926 -9.671 11.315 1.00 98.44 164 PHE A O 1
ATOM 1325 N N . LEU A 1 165 ? 8.112 -10.035 11.592 1.00 98.50 165 LEU A N 1
ATOM 1326 C CA . LEU A 1 165 ? 8.506 -9.247 10.429 1.00 98.50 165 LEU A CA 1
ATOM 1327 C C . LEU A 1 165 ? 8.033 -9.870 9.114 1.00 98.50 165 LEU A C 1
ATOM 1329 O O . LEU A 1 165 ? 8.046 -11.091 8.937 1.00 98.50 165 LEU A O 1
ATOM 1333 N N . TRP A 1 166 ? 7.677 -9.010 8.167 1.00 98.62 166 TRP A N 1
ATOM 1334 C CA . TRP A 1 166 ? 7.473 -9.390 6.779 1.00 98.62 166 TRP A CA 1
ATOM 1335 C C . TRP A 1 166 ? 8.821 -9.479 6.061 1.00 98.62 166 TRP A C 1
ATOM 1337 O O . TRP A 1 166 ? 9.606 -8.526 6.075 1.00 98.62 166 TRP A O 1
ATOM 1347 N N . TRP A 1 167 ? 9.050 -10.598 5.381 1.00 98.00 167 TRP A N 1
ATOM 1348 C CA . TRP A 1 167 ? 10.233 -10.843 4.561 1.00 98.00 167 TRP A CA 1
ATOM 1349 C C . TRP A 1 167 ? 9.868 -11.162 3.112 1.00 98.00 167 TRP A C 1
ATOM 1351 O O . TRP A 1 167 ? 8.759 -11.609 2.808 1.00 98.00 167 TRP A O 1
ATOM 1361 N N . THR A 1 168 ? 10.824 -10.964 2.204 1.00 96.19 168 THR A N 1
ATOM 1362 C CA . THR A 1 168 ? 10.745 -11.530 0.855 1.00 96.19 168 THR A CA 1
ATOM 1363 C C . THR A 1 168 ? 10.894 -13.048 0.905 1.00 96.19 168 THR A C 1
ATOM 1365 O O . THR A 1 168 ? 11.480 -13.602 1.832 1.00 96.19 168 THR A O 1
ATOM 1368 N N . HIS A 1 169 ? 10.390 -13.719 -0.133 1.00 91.94 169 HIS A N 1
ATOM 1369 C CA . HIS A 1 169 ? 10.381 -15.182 -0.253 1.00 91.94 169 HIS A CA 1
ATOM 1370 C C . HIS A 1 169 ? 11.753 -15.862 -0.087 1.00 91.94 169 HIS A C 1
ATOM 1372 O O . HIS A 1 169 ? 11.800 -17.050 0.208 1.00 91.94 169 HIS A O 1
ATOM 1378 N N . ASP A 1 170 ? 12.851 -15.142 -0.320 1.00 90.25 170 ASP A N 1
ATOM 1379 C CA . ASP A 1 170 ? 14.218 -15.649 -0.218 1.00 90.25 170 ASP A CA 1
ATOM 1380 C C . ASP A 1 170 ? 14.895 -15.364 1.129 1.00 90.25 170 ASP A C 1
ATOM 1382 O O . ASP A 1 170 ? 15.921 -15.974 1.418 1.00 90.25 170 ASP A O 1
ATOM 1386 N N . LEU A 1 171 ? 14.329 -14.475 1.951 1.00 93.38 171 LEU A N 1
ATOM 1387 C CA . LEU A 1 171 ? 14.877 -14.102 3.259 1.00 93.38 171 LEU A CA 1
ATOM 1388 C C . LEU A 1 171 ? 14.064 -14.647 4.435 1.00 93.38 171 LEU A C 1
ATOM 1390 O O . LEU A 1 171 ? 14.604 -14.800 5.526 1.00 93.38 171 LEU A O 1
ATOM 1394 N N . GLY A 1 172 ? 12.784 -14.967 4.237 1.00 95.00 172 GLY A N 1
ATOM 1395 C CA . GLY A 1 172 ? 11.970 -15.549 5.297 1.00 95.00 172 GLY A CA 1
ATOM 1396 C C . GLY A 1 172 ? 10.480 -15.572 4.988 1.00 95.00 172 GLY A C 1
ATOM 1397 O O . GLY A 1 172 ? 10.045 -15.545 3.836 1.00 95.00 172 GLY A O 1
ATOM 1398 N N . THR A 1 173 ? 9.682 -15.620 6.051 1.00 97.44 173 THR A N 1
ATOM 1399 C CA . THR A 1 173 ? 8.222 -15.669 5.951 1.00 97.44 173 THR A CA 1
ATOM 1400 C C . THR A 1 173 ? 7.642 -14.275 5.674 1.00 97.44 173 THR A C 1
ATOM 1402 O O . THR A 1 173 ? 7.945 -13.327 6.404 1.00 97.44 173 THR A O 1
ATOM 1405 N N . PRO A 1 174 ? 6.749 -14.115 4.680 1.00 97.62 174 PRO A N 1
ATOM 1406 C CA . PRO A 1 174 ? 6.034 -12.864 4.434 1.00 97.62 174 PRO A CA 1
ATOM 1407 C C . PRO A 1 174 ? 4.883 -12.686 5.440 1.00 97.62 174 PRO A C 1
ATOM 1409 O O . PRO A 1 174 ? 3.712 -12.693 5.058 1.00 97.62 174 PRO A O 1
ATOM 1412 N N . ASN A 1 175 ? 5.206 -12.562 6.732 1.00 98.38 175 ASN A N 1
ATOM 1413 C CA . ASN A 1 175 ? 4.220 -12.424 7.805 1.00 98.38 175 ASN A CA 1
ATOM 1414 C C . ASN A 1 175 ? 3.326 -11.196 7.595 1.00 98.38 175 ASN A C 1
ATOM 1416 O O . ASN A 1 175 ? 3.801 -10.115 7.242 1.00 98.38 175 ASN A O 1
ATOM 1420 N N . LEU A 1 176 ? 2.025 -11.360 7.828 1.00 98.56 176 LEU A N 1
ATOM 1421 C CA . LEU A 1 176 ? 1.041 -10.290 7.717 1.00 98.56 176 LEU A CA 1
ATOM 1422 C C . LEU A 1 176 ? 0.169 -10.282 8.963 1.00 98.56 176 LEU A C 1
ATOM 1424 O O . LEU A 1 176 ? -0.439 -11.296 9.290 1.00 98.56 176 LEU A O 1
ATOM 1428 N N . TYR A 1 177 ? 0.068 -9.122 9.597 1.00 98.62 177 TYR A N 1
ATOM 1429 C CA . TYR A 1 177 ? -0.939 -8.857 10.611 1.00 98.62 177 TYR A CA 1
ATOM 1430 C C . TYR A 1 177 ? -2.246 -8.448 9.928 1.00 98.62 177 TYR A C 1
ATOM 1432 O O . TYR A 1 177 ? -2.239 -7.850 8.842 1.00 98.62 177 TYR A O 1
ATOM 1440 N N . GLN A 1 178 ? -3.368 -8.718 10.580 1.00 98.62 178 GLN A N 1
ATOM 1441 C CA . GLN A 1 178 ? -4.688 -8.269 10.165 1.00 98.62 178 GLN A CA 1
ATOM 1442 C C . GLN A 1 178 ? -5.089 -7.062 11.023 1.00 98.62 178 GLN A C 1
ATOM 1444 O O . GLN A 1 178 ? -5.350 -7.186 12.214 1.00 98.62 178 GLN A O 1
ATOM 1449 N N . LEU A 1 179 ? -5.117 -5.876 10.411 1.00 98.75 179 LEU A N 1
ATOM 1450 C CA . LEU A 1 179 ? -5.581 -4.643 11.040 1.00 98.75 179 LEU A CA 1
ATOM 1451 C C . LEU A 1 179 ? -7.066 -4.439 10.735 1.00 98.75 179 LEU A C 1
ATOM 1453 O O . LEU A 1 179 ? -7.484 -4.455 9.574 1.00 98.75 179 LEU A O 1
ATOM 1457 N N . GLU A 1 180 ? -7.840 -4.181 11.776 1.00 98.69 180 GLU A N 1
ATOM 1458 C CA . GLU A 1 180 ? -9.242 -3.802 11.724 1.00 98.69 180 GLU A CA 1
ATOM 1459 C C . GLU A 1 180 ? -9.441 -2.486 12.477 1.00 98.69 180 GLU A C 1
ATOM 1461 O O . GLU A 1 180 ? -9.048 -2.356 13.632 1.00 98.69 180 GLU A O 1
ATOM 1466 N N . VAL A 1 181 ? -10.032 -1.494 11.817 1.00 98.62 181 VAL A N 1
ATOM 1467 C CA . VAL A 1 181 ? -10.364 -0.196 12.411 1.00 98.62 181 VAL A CA 1
ATOM 1468 C C . VAL A 1 181 ? -11.860 0.023 12.286 1.00 98.62 181 VAL A C 1
ATOM 1470 O O . VAL A 1 181 ? -12.390 -0.002 11.175 1.00 98.62 181 VAL A O 1
ATOM 1473 N N . SER A 1 182 ? -12.520 0.265 13.413 1.00 97.81 182 SER A N 1
ATOM 1474 C CA . SER A 1 182 ? -13.968 0.419 13.505 1.00 97.81 182 SER A CA 1
ATOM 1475 C C . SER A 1 182 ? -14.352 1.720 14.204 1.00 97.81 182 SER A C 1
ATOM 1477 O O . SER A 1 182 ? -13.692 2.129 15.158 1.00 97.81 182 SER A O 1
ATOM 1479 N N . ILE A 1 183 ? -15.438 2.349 13.751 1.00 95.38 183 ILE A N 1
ATOM 1480 C CA . ILE A 1 183 ? -16.111 3.442 14.468 1.00 95.38 183 ILE A CA 1
ATOM 1481 C C . ILE A 1 183 ? -17.320 2.850 15.189 1.00 95.38 183 ILE A C 1
ATOM 1483 O O . ILE A 1 183 ? -18.124 2.152 14.568 1.00 95.38 183 ILE A O 1
ATOM 1487 N N . LEU A 1 184 ? -17.452 3.126 16.484 1.00 94.56 184 LEU A N 1
ATOM 1488 C CA . LEU A 1 184 ? -18.496 2.588 17.348 1.00 94.56 184 LEU A CA 1
ATOM 1489 C C . LEU A 1 184 ? -19.387 3.708 17.902 1.00 94.56 184 LEU A C 1
ATOM 1491 O O . LEU A 1 184 ? -18.856 4.693 18.405 1.00 94.56 184 LEU A O 1
ATOM 1495 N N . LYS A 1 185 ? -20.710 3.522 17.851 1.00 89.88 185 LYS A N 1
ATOM 1496 C CA . LYS A 1 185 ? -21.759 4.334 18.500 1.00 89.88 185 LYS A CA 1
ATOM 1497 C C . LYS A 1 185 ? -22.972 3.436 18.724 1.00 89.88 185 LYS A C 1
ATOM 1499 O O . LYS A 1 185 ? -23.603 3.033 17.750 1.00 89.88 185 LYS A O 1
ATOM 1504 N N . ASP A 1 186 ? -23.221 3.030 19.969 1.00 87.44 186 ASP A N 1
ATOM 1505 C CA . ASP A 1 186 ? -24.261 2.044 20.330 1.00 87.44 186 ASP A CA 1
ATOM 1506 C C . ASP A 1 186 ? -24.219 0.732 19.501 1.00 87.44 186 ASP A C 1
ATOM 1508 O O . ASP A 1 186 ? -25.205 0.005 19.380 1.00 87.44 186 ASP A O 1
ATOM 1512 N N . GLY A 1 187 ? -23.064 0.429 18.897 1.00 90.12 187 GLY A N 1
ATOM 1513 C CA . GLY A 1 187 ? -22.896 -0.573 17.844 1.00 90.12 187 GLY A CA 1
ATOM 1514 C C . GLY A 1 187 ? -21.764 -0.199 16.882 1.00 90.12 187 GLY A C 1
ATOM 1515 O O . GLY A 1 187 ? -21.112 0.827 17.056 1.00 90.12 187 GLY A O 1
ATOM 1516 N N . VAL A 1 188 ? -21.500 -1.034 15.873 1.00 93.12 188 VAL A N 1
ATOM 1517 C CA . VAL A 1 188 ? -20.476 -0.762 14.845 1.00 93.12 188 VAL A CA 1
ATOM 1518 C C . VAL A 1 188 ? -21.097 0.057 13.712 1.00 93.12 188 VAL A C 1
ATOM 1520 O O . VAL A 1 188 ? -22.001 -0.432 13.038 1.00 93.12 188 VAL A O 1
ATOM 1523 N N . LEU A 1 189 ? -20.593 1.272 13.478 1.00 92.38 189 LEU A N 1
ATOM 1524 C CA . LEU A 1 189 ? -21.017 2.126 12.362 1.00 92.38 189 LEU A CA 1
ATOM 1525 C C . LEU A 1 189 ? -20.305 1.760 11.057 1.00 92.38 189 LEU A C 1
ATOM 1527 O O . LEU A 1 189 ? -20.920 1.668 9.998 1.00 92.38 189 LEU A O 1
ATOM 1531 N N . GLU A 1 190 ? -18.994 1.550 11.127 1.00 94.06 190 GLU A N 1
ATOM 1532 C CA . GLU A 1 190 ? -18.168 1.187 9.978 1.00 94.06 190 GLU A CA 1
ATOM 1533 C C . GLU A 1 190 ? -16.940 0.414 10.443 1.00 94.06 190 GLU A C 1
ATOM 1535 O O . GLU A 1 190 ? -16.435 0.648 11.541 1.00 94.06 190 GLU A O 1
ATOM 1540 N N . THR A 1 191 ? -16.440 -0.462 9.571 1.00 97.12 191 THR A N 1
ATOM 1541 C CA . THR A 1 191 ? -15.201 -1.210 9.768 1.00 97.12 191 THR A CA 1
ATOM 1542 C C . THR A 1 191 ? -14.382 -1.223 8.482 1.00 97.12 191 THR A C 1
ATOM 1544 O O . THR A 1 191 ? -14.876 -1.597 7.418 1.00 97.12 191 THR A O 1
ATOM 1547 N N . VAL A 1 192 ? -13.098 -0.887 8.590 1.00 97.94 192 VAL A N 1
ATOM 1548 C CA . VAL A 1 192 ? -12.098 -1.036 7.529 1.00 97.94 192 VAL A CA 1
ATOM 1549 C C . VAL A 1 192 ? -11.082 -2.089 7.949 1.00 97.94 192 VAL A C 1
ATOM 1551 O O . VAL A 1 192 ? -10.524 -2.029 9.042 1.00 97.94 192 VAL A O 1
ATOM 1554 N N . LYS A 1 193 ? -10.817 -3.047 7.057 1.00 98.38 193 LYS A N 1
ATOM 1555 C CA . LYS A 1 193 ? -9.849 -4.126 7.274 1.00 98.38 193 LYS A CA 1
ATOM 1556 C C . LYS A 1 193 ? -8.714 -4.036 6.261 1.00 98.38 193 LYS A C 1
ATOM 1558 O O . LYS A 1 193 ? -8.968 -3.868 5.069 1.00 98.38 193 LYS A O 1
ATOM 1563 N N . GLN A 1 194 ? -7.473 -4.202 6.707 1.00 98.00 194 GLN A N 1
ATOM 1564 C CA . GLN A 1 194 ? -6.309 -4.300 5.827 1.00 98.00 194 GLN A CA 1
ATOM 1565 C C . GLN A 1 194 ? -5.234 -5.217 6.408 1.00 98.00 194 GLN A C 1
ATOM 1567 O O . GLN A 1 194 ? -5.108 -5.354 7.620 1.00 98.00 194 GLN A O 1
ATOM 1572 N N . LYS A 1 195 ? -4.441 -5.837 5.532 1.00 98.25 195 LYS A N 1
ATOM 1573 C CA . LYS A 1 195 ? -3.261 -6.602 5.944 1.00 98.25 195 LYS A CA 1
ATOM 1574 C C . LYS A 1 195 ? -2.049 -5.688 5.996 1.00 98.25 195 LYS A C 1
ATOM 1576 O O . LYS A 1 195 ? -1.839 -4.919 5.058 1.00 98.25 195 LYS A O 1
ATOM 1581 N N . ILE A 1 196 ? -1.236 -5.812 7.039 1.00 97.94 196 ILE A N 1
ATOM 1582 C CA . ILE A 1 196 ? -0.000 -5.043 7.194 1.00 97.94 196 ILE A CA 1
ATOM 1583 C C . ILE A 1 196 ? 1.189 -5.990 7.353 1.00 97.94 196 ILE A C 1
ATOM 1585 O O . ILE A 1 196 ? 1.127 -6.966 8.093 1.00 97.94 196 ILE A O 1
ATOM 1589 N N . GLY A 1 197 ? 2.278 -5.704 6.646 1.00 98.25 197 GLY A N 1
ATOM 1590 C CA . GLY A 1 197 ? 3.568 -6.350 6.872 1.00 98.25 197 GLY A CA 1
ATOM 1591 C C . GLY A 1 197 ? 4.479 -5.377 7.603 1.00 98.25 197 GLY A C 1
ATOM 1592 O O . GLY A 1 197 ? 4.769 -4.304 7.062 1.00 98.25 197 GLY A O 1
ATOM 1593 N N . LEU A 1 198 ? 4.920 -5.731 8.810 1.00 98.56 198 LEU A N 1
ATOM 1594 C CA . LEU A 1 198 ? 5.917 -4.949 9.537 1.00 98.56 198 LEU A CA 1
ATOM 1595 C C . LEU A 1 198 ? 7.277 -5.199 8.891 1.00 98.56 198 LEU A C 1
ATOM 1597 O O . LEU A 1 198 ? 7.810 -6.302 8.968 1.00 98.56 198 LEU A O 1
ATOM 1601 N N . ARG A 1 199 ? 7.796 -4.195 8.188 1.00 98.19 199 ARG A N 1
ATOM 1602 C CA . ARG A 1 199 ? 9.154 -4.206 7.652 1.00 98.19 199 ARG A CA 1
ATOM 1603 C C . ARG A 1 199 ? 9.677 -2.794 7.497 1.00 98.19 199 ARG A C 1
ATOM 1605 O O . ARG A 1 199 ? 8.888 -1.872 7.282 1.00 98.19 199 ARG A O 1
ATOM 1612 N N . GLU A 1 200 ? 10.989 -2.663 7.496 1.00 97.69 200 GLU A N 1
ATOM 1613 C CA . GLU A 1 200 ? 11.672 -1.459 7.052 1.00 97.69 200 GLU A CA 1
ATOM 1614 C C . GLU A 1 200 ? 12.412 -1.745 5.745 1.00 97.69 200 GLU A C 1
ATOM 1616 O O . GLU A 1 200 ? 13.031 -2.798 5.587 1.00 97.69 200 GLU A O 1
ATOM 1621 N N . ILE A 1 201 ? 12.325 -0.810 4.798 1.00 97.19 201 ILE A N 1
ATOM 1622 C CA . ILE A 1 201 ? 13.092 -0.844 3.554 1.00 97.19 201 ILE A CA 1
ATOM 1623 C C . ILE A 1 201 ? 13.878 0.457 3.468 1.00 97.19 201 ILE A C 1
ATOM 1625 O O . ILE A 1 201 ? 13.276 1.530 3.422 1.00 97.19 201 ILE A O 1
ATOM 1629 N N . GLN A 1 202 ? 15.202 0.363 3.411 1.00 96.88 202 GLN A N 1
ATOM 1630 C CA . GLN A 1 202 ? 16.092 1.520 3.313 1.00 96.88 202 GLN A CA 1
ATOM 1631 C C . GLN A 1 202 ? 16.891 1.445 2.013 1.00 96.88 202 GLN A C 1
ATOM 1633 O O . GLN A 1 202 ? 17.410 0.387 1.672 1.00 96.88 202 GLN A O 1
ATOM 1638 N N . LEU A 1 203 ? 16.978 2.555 1.276 1.00 97.50 203 LEU A N 1
ATOM 1639 C CA . LEU A 1 203 ? 17.861 2.684 0.115 1.00 97.50 203 LEU A CA 1
ATOM 1640 C C . LEU A 1 203 ? 19.222 3.189 0.596 1.00 97.50 203 LEU A C 1
ATOM 1642 O O . LEU A 1 203 ? 19.308 4.309 1.096 1.00 97.50 203 LEU A O 1
ATOM 1646 N N . VAL A 1 204 ? 20.268 2.392 0.399 1.00 96.75 204 VAL A N 1
ATOM 1647 C CA . VAL A 1 204 ? 21.641 2.760 0.747 1.00 96.75 204 VAL A CA 1
ATOM 1648 C C . VAL A 1 204 ? 22.354 3.291 -0.489 1.00 96.75 204 VAL A C 1
ATOM 1650 O O . VAL A 1 204 ? 22.377 2.634 -1.537 1.00 96.75 204 VAL A O 1
ATOM 1653 N N . ARG A 1 205 ? 22.896 4.505 -0.350 1.00 96.88 205 ARG A N 1
ATOM 1654 C CA . ARG A 1 205 ? 23.666 5.229 -1.364 1.00 96.88 205 ARG A CA 1
ATOM 1655 C C . ARG A 1 205 ? 24.826 5.956 -0.707 1.00 96.88 205 ARG A C 1
ATOM 1657 O O . ARG A 1 205 ? 24.683 7.074 -0.222 1.00 96.88 205 ARG A O 1
ATOM 1664 N N . GLU A 1 206 ? 25.963 5.288 -0.688 1.00 94.69 206 GLU A N 1
ATOM 1665 C CA . GLU A 1 206 ? 27.192 5.748 -0.051 1.00 94.69 206 GLU A CA 1
ATOM 1666 C C . GLU A 1 206 ? 28.371 5.602 -1.013 1.00 94.69 206 GLU A C 1
ATOM 1668 O O . GLU A 1 206 ? 28.390 4.641 -1.790 1.00 94.69 206 GLU A O 1
ATOM 1673 N N . PRO A 1 207 ? 29.362 6.509 -0.975 1.00 96.44 207 PRO A N 1
ATOM 1674 C CA . PRO A 1 207 ? 30.572 6.363 -1.767 1.00 96.44 207 PRO A CA 1
ATOM 1675 C C . PRO A 1 207 ? 31.311 5.060 -1.456 1.00 96.44 207 PRO A C 1
ATOM 1677 O O . PRO A 1 207 ? 31.500 4.700 -0.296 1.00 96.44 207 PRO A O 1
ATOM 1680 N N . ASP A 1 208 ? 31.800 4.388 -2.490 1.00 93.25 208 ASP A N 1
ATOM 1681 C CA . ASP A 1 208 ? 32.655 3.214 -2.359 1.00 93.25 208 ASP A CA 1
ATOM 1682 C C . ASP A 1 208 ? 33.780 3.227 -3.408 1.00 93.25 208 ASP A C 1
ATOM 1684 O O . ASP A 1 208 ? 33.961 4.183 -4.165 1.00 93.25 208 ASP A O 1
ATOM 1688 N N . ARG A 1 209 ? 34.580 2.156 -3.462 1.00 96.38 209 ARG A N 1
ATOM 1689 C CA . ARG A 1 209 ? 35.685 2.050 -4.431 1.00 96.38 209 ARG A CA 1
ATOM 1690 C C . ARG A 1 209 ? 35.238 1.963 -5.901 1.00 96.38 209 ARG A C 1
ATOM 1692 O O . ARG A 1 209 ? 36.094 2.023 -6.780 1.00 96.38 209 ARG A O 1
ATOM 1699 N N . TRP A 1 210 ? 33.950 1.763 -6.171 1.00 96.06 210 TRP A N 1
ATOM 1700 C CA . TRP A 1 210 ? 33.358 1.644 -7.506 1.00 96.06 210 TRP A CA 1
ATOM 1701 C C . TRP A 1 210 ? 32.520 2.869 -7.904 1.00 96.06 210 TRP A C 1
ATOM 1703 O O . TRP A 1 210 ? 32.161 2.997 -9.075 1.00 96.06 210 TRP A O 1
ATOM 1713 N N . GLY A 1 211 ? 32.240 3.776 -6.968 1.00 97.12 211 GLY A N 1
ATOM 1714 C CA . GLY A 1 211 ? 31.474 4.996 -7.184 1.00 97.12 211 GLY A CA 1
ATOM 1715 C C . GLY A 1 211 ? 30.562 5.274 -5.997 1.00 97.12 211 GLY A C 1
ATOM 1716 O O . GLY A 1 211 ? 31.024 5.736 -4.959 1.00 97.12 211 GLY A O 1
ATOM 1717 N N . GLU A 1 212 ? 29.269 5.018 -6.173 1.00 97.31 212 GLU A N 1
ATOM 1718 C CA . GLU A 1 212 ? 28.243 5.136 -5.136 1.00 97.31 212 GLU A CA 1
ATOM 1719 C C . GLU A 1 212 ? 27.416 3.847 -5.127 1.00 97.31 212 GLU A C 1
ATOM 1721 O O . GLU A 1 212 ? 26.990 3.366 -6.183 1.00 97.31 212 GLU A O 1
ATOM 1726 N N . THR A 1 213 ? 27.191 3.284 -3.944 1.00 96.00 213 THR A N 1
ATOM 1727 C CA . THR A 1 213 ? 26.345 2.104 -3.774 1.00 96.00 213 THR A CA 1
ATOM 1728 C C . THR A 1 213 ? 24.897 2.402 -4.174 1.00 96.00 213 THR A C 1
ATOM 1730 O O . THR A 1 213 ? 24.426 3.537 -4.138 1.00 96.00 213 THR A O 1
ATOM 1733 N N . PHE A 1 214 ? 24.166 1.365 -4.579 1.00 97.38 214 PHE A N 1
ATOM 1734 C CA . PHE A 1 214 ? 22.725 1.442 -4.802 1.00 97.38 214 PHE A CA 1
ATOM 1735 C C . PHE A 1 214 ? 22.112 0.080 -4.491 1.00 97.38 214 PHE A C 1
ATOM 1737 O O . PHE A 1 214 ? 22.081 -0.816 -5.337 1.00 97.38 214 PHE A O 1
ATOM 1744 N N . TYR A 1 215 ? 21.666 -0.105 -3.254 1.00 95.81 215 TYR A N 1
ATOM 1745 C CA . TYR A 1 215 ? 21.013 -1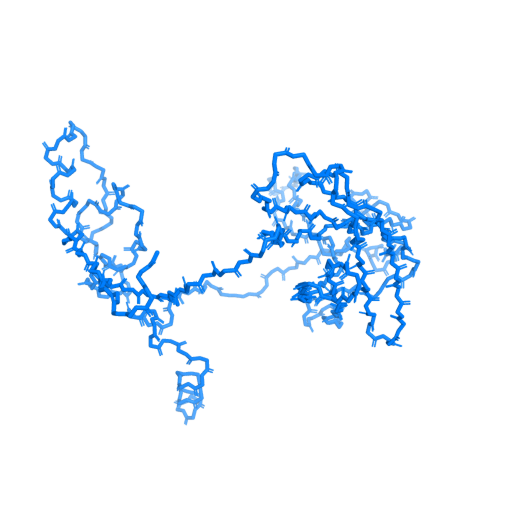.340 -2.825 1.00 95.81 215 TYR A CA 1
ATOM 1746 C C . TYR A 1 215 ? 19.996 -1.067 -1.722 1.00 95.81 215 TYR A C 1
ATOM 1748 O O . TYR A 1 215 ? 19.915 0.040 -1.190 1.00 95.81 215 TYR A O 1
ATOM 1756 N N . PHE A 1 216 ? 19.195 -2.078 -1.397 1.00 97.38 216 PHE A N 1
ATOM 1757 C CA . PHE A 1 216 ? 18.196 -1.976 -0.343 1.00 97.38 216 PHE A CA 1
ATOM 1758 C C . PHE A 1 216 ? 18.598 -2.808 0.869 1.00 97.38 216 PHE A C 1
ATOM 1760 O O . PHE A 1 216 ? 19.051 -3.940 0.710 1.00 97.38 216 PHE A O 1
ATOM 1767 N N . LEU A 1 217 ? 18.367 -2.279 2.065 1.00 96.69 217 LEU A N 1
ATOM 1768 C CA . LEU A 1 217 ? 18.262 -3.069 3.286 1.00 96.69 217 LEU A CA 1
ATOM 1769 C C . LEU A 1 217 ? 16.788 -3.411 3.508 1.00 96.69 217 LEU A C 1
ATOM 1771 O O . LEU A 1 217 ? 15.942 -2.518 3.456 1.00 96.69 217 LEU A O 1
ATOM 1775 N N . LEU A 1 218 ? 16.480 -4.681 3.759 1.00 97.75 218 LEU A N 1
ATOM 1776 C CA . LEU A 1 218 ? 15.184 -5.136 4.259 1.00 97.75 218 LEU A CA 1
ATOM 1777 C C . LEU A 1 218 ? 15.374 -5.591 5.702 1.00 97.75 218 LEU A C 1
ATOM 1779 O O . LEU A 1 218 ? 16.079 -6.568 5.942 1.00 97.75 218 LEU A O 1
ATOM 1783 N N . ASN A 1 219 ? 14.758 -4.881 6.649 1.00 97.50 219 ASN A N 1
ATOM 1784 C CA . ASN A 1 219 ? 14.918 -5.116 8.089 1.00 97.50 219 ASN A CA 1
ATOM 1785 C C . ASN A 1 219 ? 16.402 -5.193 8.500 1.00 97.50 219 ASN A C 1
ATOM 1787 O O . ASN A 1 219 ? 16.817 -6.101 9.219 1.00 97.50 219 ASN A O 1
ATOM 1791 N N . GLY A 1 220 ? 17.214 -4.279 7.968 1.00 96.25 220 GLY A N 1
ATOM 1792 C CA . GLY A 1 220 ? 18.655 -4.227 8.209 1.00 96.25 220 GLY A CA 1
ATOM 1793 C C . GLY A 1 220 ? 19.505 -5.233 7.424 1.00 96.25 220 GLY A C 1
ATOM 1794 O O . GLY A 1 220 ? 20.723 -5.185 7.535 1.00 96.25 220 GLY A O 1
ATOM 1795 N N . ILE A 1 221 ? 18.915 -6.107 6.600 1.00 95.81 221 ILE A N 1
ATOM 1796 C CA . ILE A 1 221 ? 19.651 -7.101 5.802 1.00 95.81 221 ILE A CA 1
ATOM 1797 C C . ILE A 1 221 ? 19.780 -6.645 4.337 1.00 95.81 221 ILE A C 1
ATOM 1799 O O . ILE A 1 221 ? 18.757 -6.366 3.706 1.00 95.81 221 ILE A O 1
ATOM 1803 N N . PRO A 1 222 ? 20.992 -6.602 3.747 1.00 95.38 222 PRO A N 1
ATOM 1804 C CA . PRO A 1 222 ? 21.188 -6.260 2.340 1.00 95.38 222 PRO A CA 1
ATOM 1805 C C . PRO A 1 222 ? 20.472 -7.216 1.389 1.00 95.38 222 PRO A C 1
ATOM 1807 O O . PRO A 1 222 ? 20.629 -8.435 1.458 1.00 95.38 222 PRO A O 1
ATOM 1810 N N . VAL A 1 223 ? 19.730 -6.647 0.442 1.00 94.94 223 VAL A N 1
ATOM 1811 C CA . VAL A 1 223 ? 18.990 -7.380 -0.584 1.00 94.94 223 VAL A CA 1
ATOM 1812 C C . VAL A 1 223 ? 19.661 -7.193 -1.935 1.00 94.94 223 VAL A C 1
ATOM 1814 O O . VAL A 1 223 ? 19.677 -6.099 -2.502 1.00 94.94 223 VAL A O 1
ATOM 1817 N N . PHE A 1 224 ? 20.139 -8.296 -2.508 1.00 95.12 224 PHE A N 1
ATOM 1818 C CA . PHE A 1 224 ? 20.468 -8.340 -3.927 1.00 95.12 224 PHE A CA 1
ATOM 1819 C C . PHE A 1 224 ? 19.179 -8.548 -4.735 1.00 95.12 224 PHE A C 1
ATOM 1821 O O . PHE A 1 224 ? 18.630 -9.653 -4.787 1.00 95.12 224 PHE A O 1
ATOM 1828 N N . ALA A 1 225 ? 18.670 -7.471 -5.340 1.00 95.25 225 ALA A N 1
ATOM 1829 C CA . ALA A 1 225 ? 17.400 -7.485 -6.059 1.00 95.25 225 ALA A CA 1
ATOM 1830 C C . ALA A 1 225 ? 17.470 -8.370 -7.319 1.00 95.25 225 ALA A C 1
ATOM 1832 O O . ALA A 1 225 ? 18.110 -8.024 -8.310 1.00 95.25 225 ALA A O 1
ATOM 1833 N N . LYS A 1 226 ? 16.765 -9.507 -7.291 1.00 95.00 226 LYS A N 1
ATOM 1834 C CA . LYS A 1 226 ? 16.604 -10.435 -8.423 1.00 95.00 226 LYS A CA 1
ATOM 1835 C C . LYS A 1 226 ? 15.170 -10.333 -8.932 1.00 95.00 226 LYS A C 1
ATOM 1837 O O . LYS A 1 226 ? 14.235 -10.597 -8.179 1.00 95.00 226 LYS A O 1
ATOM 1842 N N . GLY A 1 227 ? 14.978 -9.961 -10.193 1.00 94.31 227 GLY A N 1
ATOM 1843 C CA . GLY A 1 227 ? 13.635 -9.814 -10.744 1.00 94.31 227 GLY A CA 1
ATOM 1844 C C . GLY A 1 227 ? 13.610 -9.369 -12.198 1.00 94.31 227 GLY A C 1
ATOM 1845 O O . GLY A 1 227 ? 14.596 -9.486 -12.921 1.00 94.31 227 GLY A O 1
ATOM 1846 N N . ALA A 1 228 ? 12.455 -8.857 -12.612 1.00 96.31 228 ALA A N 1
ATOM 1847 C CA . ALA A 1 228 ? 12.207 -8.344 -13.951 1.00 96.31 228 ALA A CA 1
ATOM 1848 C C . ALA A 1 228 ? 11.336 -7.082 -13.886 1.00 96.31 228 ALA A C 1
ATOM 1850 O O . ALA A 1 228 ? 10.650 -6.830 -12.894 1.00 96.31 228 ALA A O 1
ATOM 1851 N N . ASN A 1 229 ? 11.334 -6.305 -14.969 1.00 95.81 229 ASN A N 1
ATOM 1852 C CA . ASN A 1 229 ? 10.411 -5.186 -15.121 1.00 95.81 229 ASN A CA 1
ATOM 1853 C C . ASN A 1 229 ? 9.007 -5.716 -15.432 1.00 95.81 229 ASN A C 1
ATOM 1855 O O . ASN A 1 229 ? 8.827 -6.475 -16.384 1.00 95.81 229 ASN A O 1
ATOM 1859 N N . TRP A 1 230 ? 8.013 -5.307 -14.645 1.00 93.00 230 TRP A N 1
ATOM 1860 C CA . TRP A 1 230 ? 6.619 -5.694 -14.860 1.00 93.00 230 TRP A CA 1
ATOM 1861 C C . TRP A 1 230 ? 5.866 -4.606 -15.633 1.00 93.00 230 TRP A C 1
ATOM 1863 O O . TRP A 1 230 ? 5.907 -3.430 -15.267 1.00 93.00 230 TRP A O 1
ATOM 1873 N N . ILE A 1 231 ? 5.159 -5.006 -16.690 1.00 93.25 231 ILE A N 1
ATOM 1874 C CA . ILE A 1 231 ? 4.314 -4.141 -17.526 1.00 93.25 231 ILE A CA 1
ATOM 1875 C C . ILE A 1 231 ? 2.845 -4.585 -17.429 1.00 93.25 231 ILE A C 1
ATOM 1877 O O . ILE A 1 231 ? 2.579 -5.698 -16.968 1.00 93.25 231 ILE A O 1
ATOM 1881 N N . PRO A 1 232 ? 1.873 -3.755 -17.858 1.00 90.94 232 PRO A N 1
ATOM 1882 C CA . PRO A 1 232 ? 0.476 -4.167 -17.909 1.00 90.94 232 PRO A CA 1
ATOM 1883 C C . PRO A 1 232 ? 0.280 -5.496 -18.647 1.00 90.94 232 PRO A C 1
ATOM 1885 O O . PRO A 1 232 ? 0.769 -5.674 -19.757 1.00 90.94 232 PRO A O 1
ATOM 1888 N N . VAL A 1 233 ? -0.478 -6.408 -18.036 1.00 88.38 233 VAL A N 1
ATOM 1889 C CA . VAL A 1 233 ? -0.730 -7.763 -18.569 1.00 88.38 233 VAL A CA 1
ATOM 1890 C C . VAL A 1 233 ? -1.646 -7.797 -19.797 1.00 88.38 233 VAL A C 1
ATOM 1892 O O . VAL A 1 233 ? -1.757 -8.831 -20.444 1.00 88.38 233 VAL A O 1
ATOM 1895 N N . ASP A 1 234 ? -2.326 -6.691 -20.103 1.00 89.75 234 ASP A N 1
ATOM 1896 C CA . ASP A 1 234 ? -3.214 -6.537 -21.256 1.00 89.75 234 ASP A CA 1
ATOM 1897 C C . ASP A 1 234 ? -3.226 -5.058 -21.687 1.00 89.75 234 ASP A C 1
ATOM 1899 O O . ASP A 1 234 ? -3.050 -4.160 -20.858 1.00 89.75 234 ASP A O 1
ATOM 1903 N N . SER A 1 235 ? -3.479 -4.798 -22.973 1.00 91.62 235 SER A N 1
ATOM 1904 C CA . SER A 1 235 ? -3.751 -3.448 -23.494 1.00 91.62 235 SER A CA 1
ATOM 1905 C C . SER A 1 235 ? -5.039 -2.838 -22.933 1.00 91.62 235 SER A C 1
ATOM 1907 O O . SER A 1 235 ? -5.185 -1.619 -22.886 1.00 91.62 235 SER A O 1
ATOM 1909 N N . PHE A 1 236 ? -5.972 -3.681 -22.488 1.00 91.44 236 PHE A N 1
ATOM 1910 C CA . PHE A 1 236 ? -7.232 -3.301 -21.867 1.00 91.44 236 PHE A CA 1
ATOM 1911 C C . PHE A 1 236 ? -7.255 -3.772 -20.410 1.00 91.44 236 PHE A C 1
ATOM 1913 O O . PHE A 1 236 ? -7.756 -4.854 -20.101 1.00 91.44 236 PHE A O 1
ATOM 1920 N N . ILE A 1 237 ? -6.761 -2.927 -19.499 1.00 87.38 237 ILE A N 1
ATOM 1921 C CA . ILE A 1 237 ? -6.606 -3.232 -18.061 1.00 87.38 237 ILE A CA 1
ATOM 1922 C C . ILE A 1 237 ? -7.806 -3.965 -17.428 1.00 87.38 237 ILE A C 1
ATOM 1924 O O . ILE A 1 237 ? -7.568 -4.932 -16.702 1.00 87.38 237 ILE A O 1
ATOM 1928 N N . PRO A 1 238 ? -9.082 -3.599 -17.692 1.00 87.31 238 PRO A N 1
ATOM 1929 C CA . PRO A 1 238 ? -10.219 -4.280 -17.065 1.00 87.31 238 PRO A CA 1
ATOM 1930 C C . PRO A 1 238 ? -10.342 -5.779 -17.396 1.00 87.31 238 PRO A C 1
ATOM 1932 O O . PRO A 1 238 ? -10.995 -6.509 -16.650 1.00 87.31 238 PRO A O 1
ATOM 1935 N N . ARG A 1 239 ? -9.728 -6.252 -18.493 1.00 83.88 239 ARG A N 1
ATOM 1936 C CA . ARG A 1 239 ? -9.714 -7.671 -18.894 1.00 83.88 239 ARG A CA 1
ATOM 1937 C C . ARG A 1 239 ? -8.696 -8.502 -18.121 1.00 83.88 239 ARG A C 1
ATOM 1939 O O . ARG A 1 239 ? -8.881 -9.708 -17.998 1.00 83.88 239 ARG A O 1
ATOM 1946 N N . GLY A 1 240 ? -7.675 -7.868 -17.546 1.00 69.19 240 GLY A N 1
ATOM 1947 C CA . GLY A 1 240 ? -6.557 -8.516 -16.856 1.00 69.19 240 GLY A CA 1
ATOM 1948 C C . GLY A 1 240 ? -6.899 -9.190 -15.520 1.00 69.19 240 GLY A C 1
ATOM 1949 O O . GLY A 1 240 ? -6.044 -9.251 -14.639 1.00 69.19 240 GLY A O 1
ATOM 1950 N N . LYS A 1 241 ? -8.137 -9.666 -15.305 1.00 64.50 241 LYS A N 1
ATOM 1951 C CA . LYS A 1 241 ? -8.529 -10.319 -14.048 1.00 64.50 241 LYS A CA 1
ATOM 1952 C C . LYS A 1 241 ? -7.670 -11.565 -13.777 1.00 64.50 241 LYS A C 1
ATOM 1954 O O . LYS A 1 241 ? -7.392 -12.373 -14.661 1.00 64.50 241 LYS A O 1
ATOM 1959 N N . LYS A 1 242 ? -7.338 -11.721 -12.491 1.00 52.94 242 LYS A N 1
ATOM 1960 C CA . LYS A 1 242 ? -6.374 -12.634 -11.842 1.00 52.94 242 LYS A CA 1
ATOM 1961 C C . LYS A 1 242 ? -6.452 -14.136 -12.196 1.00 52.94 242 LYS A C 1
ATOM 1963 O O . LYS A 1 242 ? -5.576 -14.876 -11.775 1.00 52.94 242 LYS A O 1
ATOM 1968 N N . LEU A 1 243 ? -7.471 -14.600 -12.924 1.00 49.62 243 LEU A N 1
ATOM 1969 C CA . LEU A 1 243 ? -7.768 -16.030 -13.114 1.00 49.62 243 LEU A CA 1
ATOM 1970 C C . LEU A 1 243 ? -7.602 -16.558 -14.549 1.00 49.62 243 LEU A C 1
ATOM 1972 O O . LEU A 1 243 ? -7.634 -17.771 -14.723 1.00 49.62 243 LEU A O 1
ATOM 1976 N N . GLY A 1 244 ? -7.430 -15.697 -15.560 1.00 48.03 244 GLY A N 1
ATOM 1977 C CA . GLY A 1 244 ? -7.452 -16.134 -16.968 1.00 48.03 244 GLY A CA 1
ATOM 1978 C C . GLY A 1 244 ? -6.103 -16.125 -17.686 1.00 48.03 244 GLY A C 1
ATOM 1979 O O . GLY A 1 244 ? -5.774 -17.073 -18.385 1.00 48.03 244 GLY A O 1
ATOM 1980 N N . LEU A 1 245 ? -5.305 -15.068 -17.523 1.00 51.09 245 LEU A N 1
ATOM 1981 C CA . LEU A 1 245 ? -4.102 -14.877 -18.348 1.00 51.09 245 LEU A CA 1
ATOM 1982 C C . LEU A 1 245 ? -2.907 -15.734 -17.903 1.00 51.09 245 LEU A C 1
ATOM 1984 O O . LEU A 1 245 ? -2.197 -16.278 -18.741 1.00 51.09 245 LEU A O 1
ATOM 1988 N N . TYR A 1 246 ? -2.694 -15.895 -16.594 1.00 51.41 246 TYR A N 1
ATOM 1989 C CA . TYR A 1 246 ? -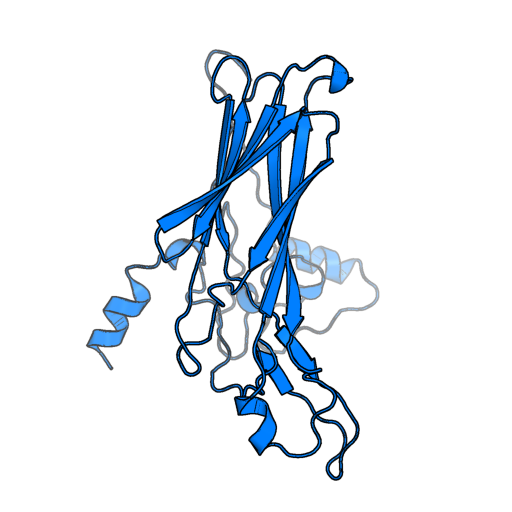1.554 -16.665 -16.078 1.00 51.41 246 TYR A CA 1
ATOM 1990 C C . TYR A 1 246 ? -1.780 -18.181 -16.133 1.00 51.41 246 TYR A C 1
ATOM 1992 O O . TYR A 1 246 ? -0.888 -18.918 -16.539 1.00 51.41 246 TYR A O 1
ATOM 2000 N N . SER A 1 247 ? -2.976 -18.648 -15.768 1.00 50.81 247 SER A N 1
ATOM 2001 C CA . SER A 1 247 ? -3.341 -20.072 -15.797 1.00 50.81 247 SER A CA 1
ATOM 2002 C C . SER A 1 247 ? -3.378 -20.637 -17.219 1.00 50.81 247 SER A C 1
ATOM 2004 O O . SER A 1 247 ? -2.971 -21.775 -17.427 1.00 50.81 247 SER A O 1
ATOM 2006 N N . MET A 1 248 ? -3.816 -19.848 -18.209 1.00 51.78 248 MET A N 1
ATOM 2007 C 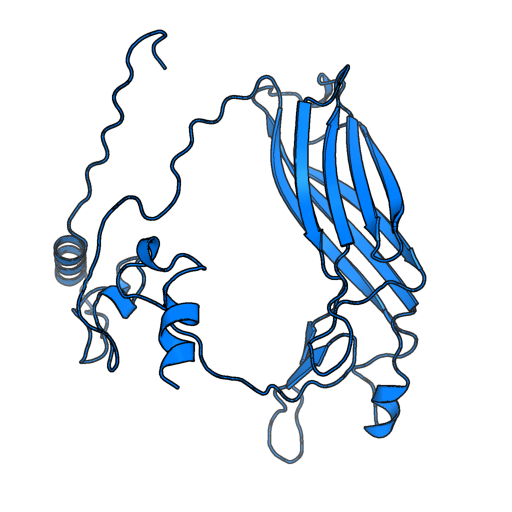CA . MET A 1 248 ? -3.790 -20.277 -19.609 1.00 51.78 248 MET A CA 1
ATOM 2008 C C . MET A 1 248 ? -2.367 -20.338 -20.163 1.00 51.78 248 MET A C 1
ATOM 2010 O O . MET A 1 248 ? -2.048 -21.305 -20.841 1.00 51.78 248 MET A O 1
ATOM 2014 N N . ASN A 1 249 ? -1.503 -19.367 -19.853 1.00 52.66 249 ASN A N 1
ATOM 2015 C CA . ASN A 1 249 ? -0.157 -19.309 -20.435 1.00 52.66 249 ASN A CA 1
ATOM 2016 C C . ASN A 1 249 ? 0.839 -20.302 -19.810 1.00 52.66 249 ASN A C 1
ATOM 2018 O O . ASN A 1 249 ? 1.742 -20.748 -20.508 1.00 52.66 249 ASN A O 1
ATOM 2022 N N . LEU A 1 250 ? 0.669 -20.695 -18.542 1.00 51.53 250 LEU A N 1
ATOM 2023 C CA . LEU A 1 250 ? 1.532 -21.702 -17.900 1.00 51.53 250 LEU A CA 1
ATOM 2024 C C . LEU A 1 250 ? 1.328 -23.124 -18.445 1.00 51.53 250 LEU A C 1
ATOM 2026 O O . LEU A 1 250 ? 2.221 -23.948 -18.316 1.00 51.53 250 LEU A O 1
ATOM 2030 N N . ASN A 1 251 ? 0.190 -23.419 -19.079 1.00 46.56 251 ASN A N 1
ATOM 2031 C CA . ASN A 1 251 ? -0.030 -24.721 -19.722 1.00 46.56 251 ASN A CA 1
ATOM 2032 C C . ASN A 1 251 ? 0.666 -24.850 -21.091 1.00 46.56 251 ASN A C 1
ATOM 2034 O O . ASN A 1 251 ? 0.658 -25.934 -21.668 1.00 46.56 251 ASN A O 1
ATOM 2038 N N . TYR A 1 252 ? 1.236 -23.760 -21.618 1.00 50.53 252 TYR A N 1
ATOM 2039 C CA . TYR A 1 252 ? 1.920 -23.725 -22.917 1.00 50.53 252 TYR A CA 1
ATOM 2040 C C . TYR A 1 252 ? 3.413 -23.362 -22.816 1.00 50.53 252 TYR A C 1
ATOM 2042 O O . TYR A 1 252 ? 4.040 -23.147 -23.854 1.00 50.53 252 TYR A O 1
ATOM 2050 N N . ALA A 1 253 ? 3.967 -23.277 -21.602 1.00 39.47 253 ALA A N 1
ATOM 2051 C CA . ALA A 1 253 ? 5.389 -23.041 -21.344 1.00 39.47 253 ALA A CA 1
ATOM 2052 C C . ALA A 1 253 ? 6.017 -24.276 -20.688 1.00 39.47 253 ALA A C 1
ATOM 2054 O O . ALA A 1 253 ? 6.704 -25.025 -21.417 1.00 39.47 253 ALA A O 1
#

Radius of gyration: 24.79 Å; chains: 1; bounding box: 73×51×54 Å

pLDDT: mean 91.35, std 11.33, range [39.47, 98.75]

InterPro domains:
  IPR006102 Glycoside hydrolase family 2, immunoglobulin-like beta-sandwich [PF00703] (118-199)
  IPR008979 Galactose-binding-like domain superfamily [SSF49785] (1-70)
  IPR013783 Immunoglobulin-like fold [G3DSA:2.60.40.10] (97-197)
  IPR017853 Glycoside hydrolase superfamily [SSF51445] (196-237)
  IPR036156 Beta-Galactosidase/glucuronidase domain superfamily [SSF49303] (108-198)
  IPR050887 Beta-mannosidase glycosyl hydrolases [PTHR43730] (2-241)
  IPR054593 Beta-mannosidase-like, galactose-binding domain-like [PF22666] (1-65)

Organism: NCBI:txid412755

Foldseek 3Di:
DDPDDDDDDDDDDDPLVVQVVVCVPDPDFDDDPPQFRGRCVVDPDDRCCRGDPPGHVHVDDDDQDDDDDDDADFKDWPDKDKDKDWDWPDDLVPDPDLVCLVVIATFKIKMKIKTAMDGPDPFQQVDQKKKKKWKAWPVRDIDIDIDGRGDRIDMDIDIGGRHPAADDPVPDHRTWIKIKIFIDDVHTRDIDIDIDGDWDKDFAWDQDPVGTDTFIDISSHTDPDDDDDDDQLDSRNSVPDPPPRPVVVVVVD

Sequence (253 aa):
LKQAENKLIVNFKSPTAKSREHIGRNKITLNTGHAAIPGIPYLRKAQYSFGWDWGPKLPDIGIWKTVEVIGFDDIKIKSVFPYANLEYNKDPLNISNPTEYSTIEVKSAKLFIEIDLTSNIEIIREIDCIIKAQLEAPNDEIFIKEIPLSKQKETLSFDIENPFLWWTHDLGTPNLYQLEVSILKDGVLETVKQKIGLREIQLVREPDRWGETFYFLLNGIPVFAKGANWIPVDSFIPRGKKLGLYSMNLNYA

Secondary structure (DSSP, 8-state):
--SS-------PPPHHHHHHHHHHH-SSPPP--TTSPTTGGGSSS-GGGG-BTTB------S--S-------SSEEEEEEEEEEEEEESS-TT--SSGGGGGG--EEEEEEEEEEEEEESSS-GGG---EEEEEEE-TTS-EEEEEEE--SSEEEEEEEEES--BB--TTTS-B--EEEEEEEESSSEEEEEEEEE-B--EEEE--EETTEE--EEEETTEEE---------SSSSGGG--TTTHHHHHHTT-